Protein AF-A0A942XV13-F1 (afdb_monomer)

Structure (mmCIF, N/CA/C/O backbone):
data_AF-A0A942XV13-F1
#
_entry.id   AF-A0A942XV13-F1
#
loop_
_atom_site.group_PDB
_atom_site.id
_atom_sit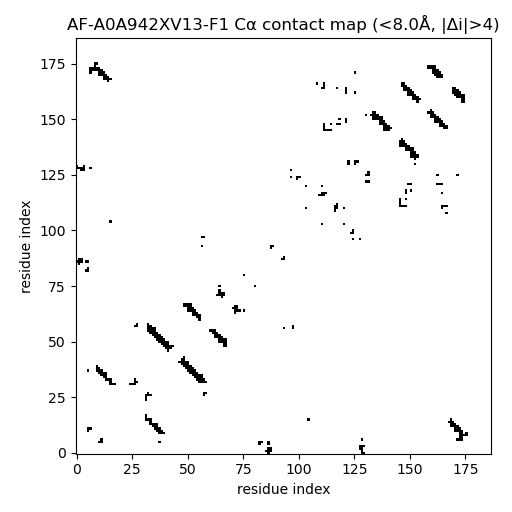e.type_symbol
_atom_site.label_atom_id
_atom_site.label_alt_id
_atom_site.label_comp_id
_atom_site.label_asym_id
_atom_site.label_entity_id
_atom_site.label_seq_id
_atom_site.pdbx_PDB_ins_code
_atom_site.Cartn_x
_atom_site.Cartn_y
_atom_site.Cartn_z
_atom_site.occupancy
_atom_site.B_iso_or_equiv
_atom_site.auth_seq_id
_atom_site.auth_comp_id
_atom_site.auth_asym_id
_atom_site.auth_atom_id
_atom_site.pdbx_PDB_model_num
ATOM 1 N N . MET A 1 1 ? 0.971 11.296 -11.774 1.00 44.31 1 MET A N 1
ATOM 2 C CA . MET A 1 1 ? 2.020 10.848 -10.831 1.00 44.31 1 MET A CA 1
ATOM 3 C C . MET A 1 1 ? 2.220 9.342 -11.047 1.00 44.31 1 MET A C 1
ATOM 5 O O . MET A 1 1 ? 1.271 8.677 -11.442 1.00 44.31 1 MET A O 1
ATOM 9 N N . ALA A 1 2 ? 3.440 8.814 -10.899 1.00 57.53 2 ALA A N 1
ATOM 10 C CA . ALA A 1 2 ? 3.854 7.565 -11.561 1.00 57.53 2 ALA A CA 1
ATOM 11 C C . ALA A 1 2 ? 3.569 6.253 -10.781 1.00 57.53 2 ALA A C 1
ATOM 13 O O . ALA A 1 2 ? 3.510 5.184 -11.378 1.00 57.53 2 ALA A O 1
ATOM 14 N N . LEU A 1 3 ? 3.309 6.308 -9.465 1.00 71.69 3 LEU A N 1
ATOM 15 C CA . LEU A 1 3 ? 3.018 5.105 -8.661 1.00 71.69 3 LEU A CA 1
ATOM 16 C C . LEU A 1 3 ? 1.575 4.600 -8.810 1.00 71.69 3 LEU A C 1
ATOM 18 O O . LEU A 1 3 ? 1.321 3.413 -8.628 1.00 71.69 3 LEU A O 1
ATOM 22 N N . LYS A 1 4 ? 0.625 5.468 -9.175 1.00 76.25 4 LYS A N 1
ATOM 23 C CA . LYS A 1 4 ? -0.782 5.094 -9.405 1.00 76.25 4 LYS A CA 1
ATOM 24 C C . LYS A 1 4 ? -0.933 4.001 -10.463 1.00 76.25 4 LYS A C 1
ATOM 26 O O . LYS A 1 4 ? -1.780 3.123 -10.328 1.00 76.25 4 LYS A O 1
ATOM 31 N N . GLU A 1 5 ? -0.079 4.014 -11.485 1.00 73.75 5 GLU A N 1
ATOM 32 C CA . GLU A 1 5 ? -0.077 2.989 -12.534 1.00 73.75 5 GLU A CA 1
ATOM 33 C C . GLU A 1 5 ? 0.220 1.588 -11.972 1.00 73.75 5 GLU A C 1
ATOM 35 O O . GLU A 1 5 ? -0.342 0.603 -12.452 1.00 73.75 5 GLU A O 1
ATOM 40 N N . LEU A 1 6 ? 0.986 1.497 -10.875 1.00 72.25 6 LEU A N 1
ATOM 41 C CA . LEU A 1 6 ? 1.313 0.231 -10.206 1.00 72.25 6 LEU A CA 1
ATOM 42 C C . LEU A 1 6 ? 0.118 -0.418 -9.495 1.00 72.25 6 LEU A C 1
ATOM 44 O O . LEU A 1 6 ? 0.188 -1.593 -9.140 1.00 72.25 6 LEU A O 1
ATOM 48 N N . ILE A 1 7 ? -0.978 0.312 -9.274 1.00 71.75 7 ILE A N 1
ATOM 49 C CA . ILE A 1 7 ? -2.207 -0.238 -8.679 1.00 71.75 7 ILE A CA 1
ATOM 50 C C . ILE A 1 7 ? -3.341 -0.390 -9.699 1.00 71.75 7 ILE A C 1
ATOM 52 O O . ILE A 1 7 ? -4.407 -0.916 -9.367 1.00 71.75 7 ILE A O 1
ATOM 56 N N . GLU A 1 8 ? -3.126 -0.009 -10.963 1.00 70.62 8 GLU A N 1
ATOM 57 C CA . GLU A 1 8 ? -4.126 -0.170 -12.018 1.00 70.62 8 GLU A CA 1
ATOM 58 C C . GLU A 1 8 ? -4.335 -1.645 -12.367 1.00 70.62 8 GLU A C 1
ATOM 60 O O . GLU A 1 8 ? -3.516 -2.288 -13.026 1.00 70.62 8 GLU A O 1
ATOM 65 N N . ASN A 1 9 ? -5.485 -2.175 -11.936 1.00 62.62 9 ASN A N 1
ATOM 66 C CA . ASN A 1 9 ? -5.858 -3.594 -11.990 1.00 62.62 9 ASN A CA 1
ATOM 67 C C . ASN A 1 9 ? -4.920 -4.509 -11.187 1.00 62.62 9 ASN A C 1
ATOM 69 O O . ASN A 1 9 ? -4.800 -5.693 -11.506 1.00 62.62 9 ASN A O 1
ATOM 73 N N . GLN A 1 10 ? -4.262 -3.964 -10.166 1.00 64.56 10 GLN A N 1
ATOM 74 C CA . GLN A 1 10 ? -3.179 -4.613 -9.434 1.00 64.56 10 GLN A CA 1
ATOM 75 C C . GLN A 1 10 ? -3.344 -4.414 -7.924 1.00 64.56 10 GLN A C 1
ATOM 77 O O . GLN A 1 10 ? -4.110 -3.559 -7.477 1.00 64.56 10 GLN A O 1
ATOM 82 N N . THR A 1 11 ? -2.624 -5.219 -7.145 1.00 62.78 11 THR A N 1
ATOM 83 C CA . THR A 1 11 ? -2.506 -5.078 -5.691 1.00 62.78 11 THR A CA 1
ATOM 84 C C . THR A 1 11 ? -1.034 -5.124 -5.330 1.00 62.78 11 THR A C 1
ATOM 86 O O . THR A 1 11 ? -0.329 -6.019 -5.782 1.00 62.78 11 THR A O 1
ATOM 89 N N . ILE A 1 12 ? -0.605 -4.172 -4.515 1.00 70.06 12 ILE A N 1
ATOM 90 C CA . ILE A 1 12 ? 0.701 -4.113 -3.878 1.00 70.06 12 ILE A CA 1
ATOM 91 C C . ILE A 1 12 ? 0.516 -4.639 -2.461 1.00 70.06 12 ILE A C 1
ATOM 93 O O . ILE A 1 12 ? -0.353 -4.158 -1.733 1.00 70.06 12 ILE A O 1
ATOM 97 N N . LYS A 1 13 ? 1.325 -5.626 -2.082 1.00 69.06 13 LYS A N 1
ATOM 98 C CA . LYS A 1 13 ? 1.436 -6.114 -0.709 1.00 69.06 13 LYS A CA 1
ATOM 99 C C . LYS A 1 13 ? 2.758 -5.614 -0.130 1.00 69.06 13 LYS A C 1
ATOM 101 O O . LYS A 1 13 ? 3.787 -5.765 -0.775 1.00 69.06 13 LYS A O 1
ATOM 106 N N . ILE A 1 14 ? 2.709 -5.042 1.068 1.00 67.94 14 ILE A N 1
ATOM 107 C CA . ILE A 1 14 ? 3.877 -4.668 1.869 1.00 67.94 14 ILE A CA 1
ATOM 108 C C . ILE A 1 14 ? 3.875 -5.583 3.099 1.00 67.94 14 ILE A C 1
ATOM 110 O O . ILE A 1 14 ? 2.914 -5.580 3.873 1.00 67.94 14 ILE A O 1
ATOM 114 N N . ASP A 1 15 ? 4.918 -6.399 3.237 1.00 62.81 15 ASP A N 1
ATOM 115 C CA . ASP A 1 15 ? 5.105 -7.394 4.300 1.00 62.81 15 ASP A CA 1
ATOM 116 C C . ASP A 1 15 ? 6.592 -7.447 4.668 1.00 62.81 15 ASP A C 1
ATOM 118 O O . ASP A 1 15 ? 7.454 -7.290 3.803 1.00 62.81 15 ASP A O 1
ATOM 122 N N . ASP A 1 16 ? 6.889 -7.621 5.952 1.00 53.50 16 ASP A N 1
ATOM 123 C CA . ASP A 1 16 ? 8.247 -7.684 6.489 1.00 53.50 16 ASP A CA 1
ATOM 124 C C . ASP A 1 16 ? 8.698 -9.116 6.815 1.00 53.50 16 ASP A C 1
ATOM 126 O O . ASP A 1 16 ? 9.862 -9.301 7.167 1.00 53.50 16 ASP A O 1
ATOM 130 N N . HIS A 1 17 ? 7.823 -10.127 6.671 1.00 49.06 17 HIS A N 1
ATOM 131 C CA . HIS A 1 17 ? 8.097 -11.573 6.772 1.00 49.06 17 HIS A CA 1
ATOM 132 C C . HIS A 1 17 ? 8.895 -12.054 8.011 1.00 49.06 17 HIS A C 1
ATOM 134 O O . HIS A 1 17 ? 9.231 -13.236 8.111 1.00 49.06 17 HIS A O 1
ATOM 140 N N . LYS A 1 18 ? 9.183 -11.181 8.982 1.00 47.84 18 LYS A N 1
ATOM 141 C CA . LYS A 1 18 ? 10.012 -11.434 10.165 1.00 47.84 18 LYS A CA 1
ATOM 142 C C . LYS A 1 18 ? 9.359 -10.793 11.382 1.00 47.84 18 LYS A C 1
ATOM 144 O O . LYS A 1 18 ? 9.545 -9.606 11.637 1.00 47.84 18 LYS A O 1
ATOM 149 N N . ARG A 1 19 ? 8.590 -11.569 12.149 1.00 49.97 19 ARG A N 1
ATOM 150 C CA . ARG A 1 19 ? 7.942 -11.080 13.378 1.00 49.97 19 ARG A CA 1
ATOM 151 C C . ARG A 1 19 ? 8.185 -12.029 14.544 1.00 49.97 19 ARG A C 1
ATOM 153 O O . ARG A 1 19 ? 8.014 -13.234 14.393 1.00 49.97 19 ARG A O 1
ATOM 160 N N . GLY A 1 20 ? 8.603 -11.463 15.684 1.00 39.00 20 GLY A N 1
ATOM 161 C CA . GLY A 1 20 ? 8.771 -12.163 16.967 1.00 39.00 20 GLY A CA 1
ATOM 162 C C . GLY A 1 20 ? 10.102 -11.950 17.707 1.00 39.00 20 GLY A C 1
ATOM 163 O O . GLY A 1 20 ? 10.139 -12.144 18.916 1.00 39.00 20 GLY A O 1
ATOM 164 N N . ASN A 1 21 ? 11.180 -11.509 17.043 1.00 38.88 21 ASN A N 1
ATOM 165 C CA . ASN A 1 21 ? 12.530 -11.601 17.634 1.00 38.88 21 ASN A CA 1
ATOM 166 C C . ASN A 1 21 ? 13.147 -10.305 18.193 1.00 38.88 21 ASN A C 1
ATOM 168 O O . ASN A 1 21 ? 14.304 -10.341 18.602 1.00 38.88 21 ASN A O 1
ATOM 172 N N . ARG A 1 22 ? 12.445 -9.158 18.225 1.00 41.88 22 ARG A N 1
ATOM 173 C CA . ARG A 1 22 ? 13.058 -7.845 18.571 1.00 41.88 22 ARG A CA 1
ATOM 174 C C . ARG A 1 22 ? 14.340 -7.544 17.764 1.00 41.88 22 ARG A C 1
ATOM 176 O O . ARG A 1 22 ? 15.187 -6.767 18.196 1.00 41.88 22 ARG A O 1
ATOM 183 N N . GLU A 1 23 ? 14.500 -8.187 16.607 1.00 44.78 23 GLU A N 1
ATOM 184 C CA . GLU A 1 23 ? 15.652 -7.991 15.737 1.00 44.78 23 GLU A CA 1
ATOM 185 C C . GLU A 1 23 ? 15.605 -6.577 15.163 1.00 44.78 23 GLU A C 1
ATOM 187 O O . GLU A 1 23 ? 14.568 -6.123 14.675 1.00 44.78 23 GLU A O 1
ATOM 192 N N . ILE A 1 24 ? 16.744 -5.887 15.205 1.00 49.34 24 ILE A N 1
ATOM 193 C CA . ILE A 1 24 ? 16.921 -4.598 14.541 1.00 49.34 24 ILE A CA 1
ATOM 194 C C . ILE A 1 24 ? 16.646 -4.824 13.052 1.00 49.34 24 ILE A C 1
ATOM 196 O O . ILE A 1 24 ? 17.387 -5.550 12.379 1.00 49.34 24 ILE A O 1
ATOM 200 N N . LYS A 1 25 ? 15.564 -4.230 12.537 1.00 49.44 25 LYS A N 1
ATOM 201 C CA . LYS A 1 25 ? 15.209 -4.306 11.118 1.00 49.44 25 LYS A CA 1
ATOM 202 C C . LYS A 1 25 ? 16.263 -3.538 10.321 1.00 49.44 25 LYS A C 1
ATOM 204 O O . LYS A 1 25 ? 16.196 -2.325 10.172 1.00 49.44 25 LYS A O 1
ATOM 209 N N . ASN A 1 26 ? 17.282 -4.255 9.856 1.00 52.12 26 ASN A N 1
ATOM 210 C CA . ASN A 1 26 ? 18.274 -3.708 8.945 1.00 52.12 26 ASN A CA 1
ATOM 211 C C . ASN A 1 26 ? 17.686 -3.722 7.530 1.00 52.12 26 ASN A C 1
ATOM 213 O O . ASN A 1 26 ? 17.658 -4.766 6.876 1.00 52.12 26 ASN A O 1
ATOM 217 N N . TRP A 1 27 ? 17.200 -2.569 7.085 1.00 51.53 27 TRP A N 1
ATOM 218 C CA . TRP A 1 27 ? 16.643 -2.378 5.748 1.00 51.53 27 TRP A CA 1
ATOM 219 C C . TRP A 1 27 ? 17.721 -2.320 4.654 1.00 51.53 27 TRP A C 1
ATOM 221 O O . TRP A 1 27 ? 17.394 -2.460 3.484 1.00 51.53 27 TRP A O 1
ATOM 231 N N . ASP A 1 28 ? 19.004 -2.237 5.012 1.00 47.66 28 ASP A N 1
ATOM 232 C CA . ASP A 1 28 ? 20.121 -2.449 4.082 1.00 47.66 28 ASP A CA 1
ATOM 233 C C . ASP A 1 28 ? 20.417 -3.954 3.882 1.00 47.66 28 ASP A C 1
ATOM 235 O O . ASP A 1 28 ? 21.255 -4.346 3.065 1.00 47.66 28 ASP A O 1
ATOM 239 N N . ASN A 1 29 ? 19.729 -4.843 4.620 1.00 50.84 29 ASN A N 1
ATOM 240 C CA . ASN A 1 29 ? 19.884 -6.289 4.501 1.00 50.84 29 ASN A CA 1
ATOM 241 C C . ASN A 1 29 ? 18.975 -6.877 3.415 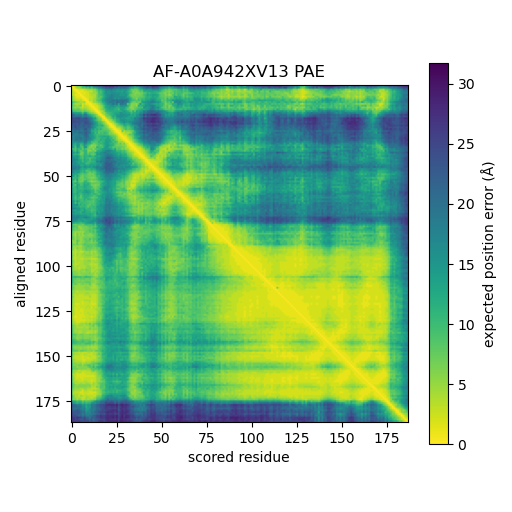1.00 50.84 29 ASN A C 1
ATOM 243 O O . ASN A 1 29 ? 17.749 -6.831 3.478 1.00 50.84 29 ASN A O 1
ATOM 247 N N . ALA A 1 30 ? 19.620 -7.604 2.509 1.00 50.06 30 ALA A N 1
ATOM 248 C CA . ALA A 1 30 ? 19.049 -8.475 1.495 1.00 50.06 30 ALA A CA 1
ATOM 249 C C . ALA A 1 30 ? 17.794 -9.276 1.858 1.00 50.06 30 ALA A C 1
ATOM 251 O O . ALA A 1 30 ? 16.946 -9.537 1.010 1.00 50.06 30 ALA A O 1
ATOM 252 N N . ARG A 1 31 ? 17.754 -9.774 3.094 1.00 48.41 31 ARG A N 1
ATOM 253 C CA . ARG A 1 31 ? 16.725 -10.684 3.606 1.00 48.41 31 ARG A CA 1
ATOM 254 C C . ARG A 1 31 ? 15.547 -9.943 4.244 1.00 48.41 31 ARG A C 1
ATOM 256 O O . ARG A 1 31 ? 14.696 -10.600 4.834 1.00 48.41 31 ARG A O 1
ATOM 263 N N . SER A 1 32 ? 15.548 -8.614 4.198 1.00 49.66 32 SER A N 1
ATOM 264 C CA . SER A 1 32 ? 14.545 -7.723 4.794 1.00 49.66 32 SER A CA 1
ATOM 265 C C . SER A 1 32 ? 14.065 -6.675 3.776 1.00 49.66 32 SER A C 1
ATOM 267 O O . SER A 1 32 ? 13.624 -5.596 4.152 1.00 49.66 32 SER A O 1
ATOM 269 N N . ASP A 1 33 ? 14.212 -6.971 2.483 1.00 55.88 33 ASP A N 1
ATOM 270 C CA . ASP A 1 33 ? 13.928 -6.055 1.379 1.00 55.88 33 ASP A CA 1
ATOM 271 C C . ASP A 1 33 ? 12.418 -5.796 1.258 1.00 55.88 33 ASP A C 1
ATOM 273 O O . ASP A 1 33 ? 11.612 -6.732 1.178 1.00 55.88 33 ASP A O 1
ATOM 277 N N . ILE A 1 34 ? 12.031 -4.523 1.241 1.00 57.62 34 ILE A N 1
ATOM 278 C CA . ILE A 1 34 ? 10.652 -4.113 1.019 1.00 57.62 34 ILE A CA 1
ATOM 279 C C . ILE A 1 34 ? 10.420 -4.172 -0.480 1.00 57.62 34 ILE A C 1
ATOM 281 O O . ILE A 1 34 ? 11.127 -3.536 -1.264 1.00 57.62 34 ILE A O 1
ATOM 285 N N . HIS A 1 35 ? 9.418 -4.941 -0.880 1.00 60.56 35 HIS A N 1
ATOM 286 C CA . HIS A 1 35 ? 9.140 -5.173 -2.281 1.00 60.56 35 HIS A CA 1
ATOM 287 C C . HIS A 1 35 ? 7.680 -4.917 -2.602 1.00 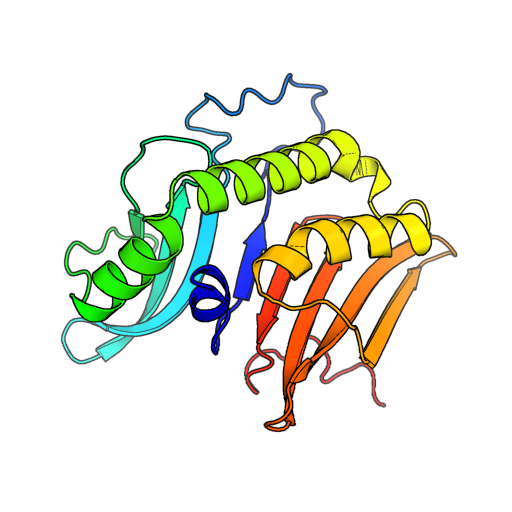60.56 35 HIS A C 1
ATOM 289 O O . HIS A 1 35 ? 6.775 -5.231 -1.834 1.00 60.56 35 HIS A O 1
ATOM 295 N N . ILE A 1 36 ? 7.455 -4.356 -3.783 1.00 61.12 36 ILE A N 1
ATOM 296 C CA . ILE A 1 36 ? 6.132 -4.355 -4.392 1.00 61.12 36 ILE A CA 1
ATOM 297 C C . ILE A 1 36 ? 5.944 -5.716 -5.049 1.00 61.12 36 ILE A C 1
ATOM 299 O O . ILE A 1 36 ? 6.624 -5.992 -6.031 1.00 61.12 36 ILE A O 1
ATOM 303 N N . ASP A 1 37 ? 5.036 -6.535 -4.515 1.00 61.59 37 ASP A N 1
ATOM 304 C CA . ASP A 1 37 ? 4.585 -7.789 -5.129 1.00 61.59 37 ASP A CA 1
ATOM 305 C C . ASP A 1 37 ? 3.484 -7.515 -6.165 1.00 61.59 37 ASP A C 1
ATOM 307 O O . ASP A 1 37 ? 2.306 -7.395 -5.823 1.00 61.59 37 ASP A O 1
ATOM 311 N N . LYS A 1 38 ? 3.827 -7.456 -7.455 1.00 60.44 38 LYS A N 1
ATOM 312 C CA . LYS A 1 38 ? 2.821 -7.368 -8.527 1.00 60.44 38 LYS A CA 1
ATOM 313 C C . LYS A 1 38 ? 2.385 -8.750 -8.962 1.00 60.44 38 LYS A C 1
ATOM 315 O O . LYS A 1 38 ? 3.204 -9.529 -9.422 1.00 60.44 38 LYS A O 1
ATOM 320 N N . THR A 1 39 ? 1.083 -9.011 -8.918 1.00 59.66 39 THR A N 1
ATOM 321 C CA . THR A 1 39 ? 0.463 -10.190 -9.531 1.00 59.66 39 THR A CA 1
ATOM 322 C C . THR A 1 39 ? -0.269 -9.796 -10.814 1.00 59.66 39 THR A C 1
ATOM 324 O O . THR A 1 39 ? -1.241 -9.046 -10.757 1.00 59.66 39 THR A O 1
ATOM 327 N N . THR A 1 40 ? 0.143 -10.321 -11.970 1.00 61.19 40 THR A N 1
ATOM 328 C CA . THR A 1 40 ? -0.549 -10.080 -13.254 1.00 61.19 40 THR A CA 1
ATOM 329 C C . THR A 1 40 ? -0.656 -11.344 -14.103 1.00 61.19 40 THR A C 1
ATOM 331 O O . THR A 1 40 ? 0.216 -12.203 -14.032 1.00 61.19 40 THR A O 1
ATOM 334 N N . ASN A 1 41 ? -1.716 -11.454 -14.911 1.00 61.78 41 ASN A N 1
ATOM 335 C CA . ASN A 1 41 ? -1.887 -12.528 -15.892 1.00 61.78 41 ASN A CA 1
ATOM 336 C C . ASN A 1 41 ? -1.248 -12.113 -17.222 1.00 61.78 41 ASN A C 1
ATOM 338 O O . ASN A 1 41 ? -1.852 -11.358 -17.992 1.00 61.78 41 ASN A O 1
ATOM 342 N N . PHE A 1 42 ? -0.058 -12.633 -17.513 1.00 63.09 42 PHE A N 1
ATOM 343 C CA . PHE A 1 42 ? 0.724 -12.285 -18.696 1.00 63.09 42 PHE A CA 1
ATOM 344 C C . PHE A 1 42 ? 0.988 -13.507 -19.595 1.00 63.09 42 PHE A C 1
ATOM 346 O O . PHE A 1 42 ? 1.243 -14.589 -19.071 1.00 63.09 42 PHE A O 1
ATOM 353 N N . PRO A 1 43 ? 0.909 -13.392 -20.935 1.00 60.12 43 PRO A N 1
ATOM 354 C CA . PRO A 1 43 ? 1.292 -14.478 -21.832 1.00 60.12 43 PRO A CA 1
ATOM 355 C C . PRO A 1 43 ? 2.810 -14.736 -21.808 1.00 60.12 43 PRO A C 1
ATOM 357 O O . PRO A 1 43 ? 3.567 -14.022 -22.450 1.00 60.12 43 PRO A O 1
ATOM 360 N N . LEU A 1 44 ? 3.251 -15.783 -21.111 1.00 60.41 44 LEU A N 1
ATOM 361 C CA . LEU A 1 44 ? 4.615 -16.319 -21.176 1.00 60.41 44 LEU A CA 1
ATOM 362 C C . LEU A 1 44 ? 4.623 -17.545 -22.092 1.00 60.41 44 LEU A C 1
ATOM 364 O O . LEU A 1 44 ? 3.838 -18.476 -21.879 1.00 60.41 44 LEU A O 1
ATOM 368 N N . ASN A 1 45 ? 5.478 -17.547 -23.120 1.00 58.56 45 ASN A N 1
ATOM 369 C CA . ASN A 1 45 ? 5.545 -18.615 -24.130 1.00 58.56 45 ASN A CA 1
ATOM 370 C C . ASN A 1 45 ? 4.165 -18.951 -24.740 1.00 58.56 45 ASN A C 1
ATOM 372 O O . ASN A 1 45 ? 3.765 -20.112 -24.824 1.00 58.56 45 ASN A O 1
ATOM 376 N N . GLY A 1 46 ? 3.383 -17.921 -25.085 1.00 63.81 46 GLY A N 1
ATOM 377 C CA . GLY A 1 46 ? 2.045 -18.071 -25.671 1.00 63.81 46 GLY A CA 1
ATOM 378 C C . GLY A 1 46 ? 0.931 -18.475 -24.693 1.00 63.81 46 GLY A C 1
ATOM 379 O O . GLY A 1 46 ? -0.217 -18.613 -25.111 1.00 63.81 46 GLY A O 1
ATOM 380 N N . LYS A 1 47 ? 1.215 -18.633 -23.390 1.00 62.75 47 LYS A N 1
ATOM 381 C CA . LYS A 1 47 ? 0.224 -19.017 -22.366 1.00 62.75 47 LYS A CA 1
ATOM 382 C C . LYS A 1 47 ? 0.090 -17.954 -21.287 1.00 62.75 47 LYS A C 1
ATOM 384 O O . LYS A 1 47 ? 1.089 -17.531 -20.718 1.00 62.75 47 LYS A O 1
ATOM 389 N N . ARG A 1 48 ? -1.142 -17.550 -20.952 1.00 65.38 48 ARG A N 1
ATOM 390 C CA . ARG A 1 48 ? -1.387 -16.626 -19.830 1.00 65.38 48 ARG A CA 1
ATOM 391 C C . ARG A 1 48 ? -1.003 -17.308 -18.518 1.00 65.38 48 ARG A C 1
ATOM 393 O O . ARG A 1 48 ? -1.589 -18.323 -18.161 1.00 65.38 48 ARG A O 1
ATOM 400 N N . GLN A 1 49 ? -0.030 -16.740 -17.826 1.00 64.69 49 GLN A N 1
ATOM 401 C CA . GLN A 1 49 ? 0.478 -17.200 -16.543 1.00 64.69 49 GLN A CA 1
ATOM 402 C C . GLN A 1 49 ? 0.471 -16.037 -15.562 1.00 64.69 49 GLN A C 1
ATOM 404 O O . GLN A 1 49 ? 0.632 -14.877 -15.948 1.00 64.69 49 GLN A O 1
ATOM 409 N N . LYS A 1 50 ? 0.275 -16.349 -14.287 1.00 66.88 50 LYS A N 1
ATOM 410 C CA . LYS A 1 50 ? 0.406 -15.368 -13.223 1.00 66.88 50 LYS A CA 1
ATOM 411 C C . LYS A 1 50 ? 1.892 -15.140 -12.951 1.00 66.88 50 LYS A C 1
ATOM 413 O O . LYS A 1 50 ? 2.663 -16.088 -12.804 1.00 66.88 50 LYS A O 1
ATOM 418 N N . VAL A 1 51 ? 2.280 -13.879 -12.892 1.00 63.81 51 VAL A N 1
ATOM 419 C CA . VAL A 1 51 ? 3.663 -13.458 -12.676 1.00 63.81 51 VAL A CA 1
ATOM 420 C C . VAL A 1 51 ? 3.718 -12.629 -11.405 1.00 63.81 51 VAL A C 1
ATOM 422 O O . VAL A 1 51 ? 2.867 -11.754 -11.233 1.00 63.81 51 VAL A O 1
ATOM 425 N N . ARG A 1 52 ? 4.691 -12.924 -10.536 1.00 67.81 52 ARG A N 1
ATOM 426 C CA . ARG A 1 52 ? 5.112 -12.090 -9.411 1.00 67.81 52 ARG A CA 1
ATOM 427 C C . ARG A 1 52 ? 6.285 -11.230 -9.839 1.00 67.81 52 ARG A C 1
ATOM 429 O O . ARG A 1 52 ? 7.300 -11.748 -10.278 1.00 67.81 52 ARG A O 1
ATOM 436 N N . ILE A 1 53 ? 6.153 -9.926 -9.690 1.00 65.25 53 ILE A N 1
ATOM 437 C CA . ILE A 1 53 ? 7.281 -9.002 -9.818 1.00 65.25 53 ILE A CA 1
ATOM 438 C C . ILE A 1 53 ? 7.577 -8.516 -8.422 1.00 65.25 53 ILE A C 1
ATOM 440 O O . ILE A 1 53 ? 6.646 -8.060 -7.769 1.00 65.25 53 ILE A O 1
ATOM 444 N N . LYS A 1 54 ? 8.833 -8.608 -8.002 1.00 66.62 54 LYS A N 1
ATOM 445 C CA . LYS A 1 54 ? 9.328 -8.006 -6.773 1.00 66.62 54 LYS A CA 1
ATOM 446 C C . LYS A 1 54 ? 10.160 -6.807 -7.165 1.00 66.62 54 LYS A C 1
ATOM 448 O O . LYS A 1 54 ? 11.156 -6.936 -7.877 1.00 66.62 54 LYS A O 1
ATOM 453 N N . ILE A 1 55 ? 9.723 -5.638 -6.723 1.00 66.50 55 ILE A N 1
ATOM 454 C CA . ILE A 1 55 ? 10.454 -4.399 -6.953 1.00 66.50 55 ILE A CA 1
ATOM 455 C C . ILE A 1 55 ? 11.008 -3.926 -5.613 1.00 66.50 55 ILE A C 1
ATOM 457 O O . ILE A 1 55 ? 10.213 -3.433 -4.812 1.00 66.50 55 ILE A O 1
ATOM 461 N N . PRO A 1 56 ? 12.318 -4.090 -5.368 1.00 64.81 56 PRO A N 1
ATOM 462 C CA . PRO A 1 56 ? 12.993 -3.524 -4.208 1.00 64.81 56 PRO A CA 1
ATOM 463 C C . PRO A 1 56 ? 12.770 -2.015 -4.165 1.00 64.81 56 PRO A C 1
ATOM 465 O O . PRO A 1 56 ? 13.001 -1.330 -5.163 1.00 64.81 56 PRO A O 1
ATOM 468 N N . ILE A 1 57 ? 12.284 -1.489 -3.042 1.00 65.19 57 ILE A N 1
ATOM 469 C CA . ILE A 1 57 ? 12.076 -0.038 -2.899 1.00 65.19 57 ILE A CA 1
ATOM 470 C C . ILE A 1 57 ? 13.153 0.614 -2.031 1.00 65.19 57 ILE A C 1
ATOM 472 O O . ILE A 1 57 ? 13.463 1.783 -2.225 1.00 65.19 57 ILE A O 1
ATOM 476 N N . ASN A 1 58 ? 13.764 -0.136 -1.118 1.00 62.34 58 ASN A N 1
ATOM 477 C CA . ASN A 1 58 ? 14.778 0.333 -0.171 1.00 62.34 58 ASN A CA 1
ATOM 478 C C . ASN A 1 58 ? 16.208 -0.109 -0.525 1.00 62.34 58 ASN A C 1
ATOM 480 O O . ASN A 1 58 ? 17.104 0.059 0.295 1.00 62.34 58 ASN A O 1
ATOM 484 N N . SER A 1 59 ? 16.442 -0.677 -1.711 1.00 62.72 59 SER A N 1
ATOM 485 C CA . SER A 1 59 ? 17.777 -1.094 -2.149 1.00 62.72 59 SER A CA 1
ATOM 486 C C . SER A 1 59 ? 17.969 -0.925 -3.661 1.00 62.72 59 SER A C 1
ATOM 488 O O . SER A 1 59 ? 17.003 -0.919 -4.420 1.00 62.72 59 SER A O 1
ATOM 490 N N . ASP A 1 60 ? 19.224 -0.836 -4.117 1.00 62.59 60 ASP A N 1
ATOM 491 C CA . ASP A 1 60 ? 19.587 -0.742 -5.548 1.00 62.59 60 ASP A CA 1
ATOM 492 C C . ASP A 1 60 ? 19.537 -2.101 -6.274 1.00 62.59 60 ASP A C 1
ATOM 494 O O . ASP A 1 60 ? 20.163 -2.317 -7.316 1.00 62.59 60 ASP A O 1
ATOM 498 N N . ARG A 1 61 ? 18.826 -3.070 -5.697 1.00 63.44 61 ARG A N 1
ATOM 499 C CA . ARG A 1 61 ? 18.717 -4.415 -6.250 1.00 63.44 61 ARG A CA 1
ATOM 500 C C . ARG A 1 61 ? 17.925 -4.409 -7.552 1.00 63.44 61 ARG A C 1
ATOM 502 O O . ARG A 1 61 ? 16.983 -3.629 -7.710 1.00 63.44 61 ARG A O 1
ATOM 509 N N . PRO A 1 62 ? 18.254 -5.320 -8.480 1.00 62.66 62 PRO A N 1
ATOM 510 C CA . PRO A 1 62 ? 17.457 -5.472 -9.679 1.00 62.66 62 PRO A CA 1
ATOM 511 C C . PRO A 1 62 ? 16.049 -5.960 -9.318 1.00 62.66 62 PRO A C 1
ATOM 513 O O . PRO A 1 62 ? 15.864 -6.789 -8.427 1.00 62.66 62 PRO A O 1
ATOM 516 N N . ILE A 1 63 ? 15.062 -5.462 -10.059 1.00 65.75 63 ILE A N 1
ATOM 517 C CA . ILE A 1 63 ? 13.695 -5.989 -10.060 1.00 65.75 63 ILE A CA 1
ATOM 518 C C . ILE A 1 63 ? 13.758 -7.474 -10.425 1.00 65.75 63 ILE A C 1
ATOM 520 O O . ILE A 1 63 ? 14.319 -7.812 -11.470 1.00 65.75 63 ILE A O 1
ATOM 524 N N . SER A 1 64 ? 13.160 -8.344 -9.613 1.00 67.25 64 SER A N 1
ATOM 525 C CA . SER A 1 64 ? 13.059 -9.770 -9.931 1.00 67.25 64 SER A CA 1
ATOM 526 C C . SER A 1 64 ? 11.652 -10.136 -10.387 1.00 67.25 64 SER A C 1
ATOM 528 O O . SER A 1 64 ? 10.654 -9.565 -9.939 1.00 67.25 64 SER A O 1
ATOM 530 N N . ILE A 1 65 ? 11.570 -11.078 -11.327 1.00 65.62 65 ILE A N 1
ATOM 531 C CA . ILE A 1 65 ? 10.309 -11.571 -11.878 1.00 65.62 65 ILE A CA 1
ATOM 532 C C . ILE A 1 65 ? 10.270 -13.087 -11.736 1.00 65.62 65 ILE A C 1
ATOM 534 O O . ILE A 1 65 ? 11.142 -13.788 -12.238 1.00 65.62 65 ILE A O 1
ATOM 538 N N . GLU A 1 66 ? 9.230 -13.586 -11.081 1.00 69.38 66 GLU A N 1
ATOM 539 C CA . GLU A 1 66 ? 8.999 -14.999 -10.810 1.00 69.38 66 GLU A CA 1
ATOM 540 C C . GLU A 1 66 ? 7.644 -15.436 -11.390 1.00 69.38 66 GLU A C 1
ATOM 542 O O . GLU A 1 66 ? 6.651 -14.709 -11.317 1.00 69.38 66 GLU A O 1
ATOM 547 N N . ASN A 1 67 ? 7.558 -16.643 -11.949 1.00 67.50 67 ASN A N 1
ATOM 548 C CA . ASN A 1 67 ? 6.266 -17.256 -12.281 1.00 67.50 67 ASN A CA 1
ATOM 549 C C . ASN A 1 67 ? 5.593 -17.872 -11.030 1.00 67.50 67 ASN A C 1
ATOM 551 O O . ASN A 1 67 ? 6.146 -17.852 -9.931 1.00 67.50 67 ASN A O 1
ATOM 555 N N . GLU A 1 68 ? 4.404 -18.472 -11.175 1.00 66.00 68 GLU A N 1
ATOM 556 C CA . GLU A 1 68 ? 3.710 -19.158 -10.060 1.00 66.00 68 GLU A CA 1
ATOM 557 C C . GLU A 1 68 ? 4.528 -20.263 -9.382 1.00 66.00 68 GLU A C 1
ATOM 559 O O . GLU A 1 68 ? 4.246 -20.623 -8.242 1.00 66.00 68 GLU A O 1
ATOM 564 N N . ARG A 1 69 ? 5.528 -20.809 -10.078 1.00 66.94 69 ARG A N 1
ATOM 565 C CA . ARG A 1 69 ? 6.423 -21.857 -9.581 1.00 66.94 69 ARG A CA 1
ATOM 566 C C . ARG A 1 69 ? 7.703 -21.290 -8.966 1.00 66.94 69 ARG A C 1
ATOM 568 O O . ARG A 1 69 ? 8.627 -22.060 -8.732 1.00 66.94 69 ARG A O 1
ATOM 575 N N . HIS A 1 70 ? 7.769 -19.978 -8.727 1.00 66.56 70 HIS A N 1
ATOM 576 C CA . HIS A 1 70 ? 8.955 -19.287 -8.211 1.00 66.56 70 HIS A CA 1
ATOM 577 C C . HIS A 1 70 ? 10.197 -19.422 -9.102 1.00 66.56 70 HIS A C 1
ATOM 579 O O . HIS A 1 70 ? 11.327 -19.325 -8.632 1.00 66.56 70 HIS A O 1
ATOM 585 N N . GLN A 1 71 ? 9.998 -19.656 -10.400 1.00 68.06 71 GLN A N 1
ATOM 586 C CA . GLN A 1 71 ? 11.093 -19.701 -11.362 1.00 68.06 71 GLN A CA 1
ATOM 587 C C . GLN A 1 71 ? 11.321 -18.304 -11.922 1.00 68.06 71 GLN A C 1
ATOM 589 O O . GLN A 1 71 ? 10.356 -17.636 -12.308 1.00 68.06 71 GLN A O 1
ATOM 594 N N . GLU A 1 72 ? 12.587 -17.891 -11.977 1.00 66.75 72 GLU A N 1
ATOM 595 C CA . GLU A 1 72 ? 12.990 -16.615 -12.559 1.00 66.75 72 GLU A CA 1
ATOM 596 C C . GLU A 1 72 ? 12.598 -16.560 -14.042 1.00 66.75 72 GLU A C 1
ATOM 598 O O . GLU A 1 72 ? 12.807 -17.509 -14.803 1.00 66.75 72 GLU A O 1
ATOM 603 N N . VAL A 1 73 ? 11.980 -15.451 -14.446 1.00 64.19 73 VAL A N 1
ATOM 604 C CA . VAL A 1 73 ? 11.545 -15.209 -15.822 1.00 64.19 73 VAL A CA 1
ATOM 605 C C . VAL A 1 73 ? 12.388 -14.079 -16.402 1.00 64.19 73 VAL A C 1
ATOM 607 O O . VAL A 1 73 ? 12.238 -12.924 -16.011 1.00 64.19 73 VAL A O 1
ATOM 610 N N . TYR A 1 74 ? 13.254 -14.404 -17.362 1.00 60.28 74 TYR A N 1
ATOM 611 C CA . TYR A 1 74 ? 14.162 -13.430 -17.985 1.00 60.28 74 TYR A CA 1
ATOM 612 C C . TYR A 1 74 ? 13.500 -12.572 -19.077 1.00 60.28 74 TYR A C 1
ATOM 614 O O . TYR A 1 74 ? 14.007 -11.505 -19.423 1.00 60.28 74 TYR A O 1
ATOM 622 N N . GLU A 1 75 ? 12.343 -12.988 -19.601 1.00 60.00 75 GLU A N 1
ATOM 623 C CA . GLU A 1 75 ? 11.553 -12.173 -20.527 1.00 60.00 75 GLU A CA 1
ATOM 624 C C . GLU A 1 75 ? 10.612 -11.243 -19.761 1.00 60.00 75 GLU A C 1
ATOM 626 O O . GLU A 1 75 ? 9.465 -11.577 -19.456 1.00 60.00 75 GLU A O 1
ATOM 631 N N . ILE A 1 76 ? 11.098 -10.036 -19.477 1.00 57.59 76 ILE A N 1
ATOM 632 C CA . ILE A 1 76 ? 10.240 -8.931 -19.055 1.00 57.59 76 ILE A CA 1
ATOM 633 C C . ILE A 1 76 ? 9.676 -8.275 -20.318 1.00 57.59 76 ILE A C 1
ATOM 635 O O . ILE A 1 76 ? 10.443 -7.717 -21.108 1.00 57.59 76 ILE A O 1
ATOM 639 N N . PRO A 1 77 ? 8.350 -8.255 -20.522 1.00 59.75 77 PRO A N 1
ATOM 640 C CA . PRO A 1 77 ? 7.758 -7.499 -21.615 1.00 59.75 77 PRO A CA 1
ATOM 641 C C . PRO A 1 77 ? 8.179 -6.035 -21.494 1.00 59.75 77 PRO A C 1
ATOM 643 O O . PRO A 1 77 ? 7.975 -5.419 -20.447 1.00 59.75 77 PRO A O 1
ATOM 646 N N . ASN A 1 78 ? 8.719 -5.449 -22.565 1.00 63.81 78 ASN A N 1
ATOM 647 C CA . ASN A 1 78 ? 9.222 -4.067 -22.557 1.00 63.81 78 ASN A CA 1
ATOM 648 C C . ASN A 1 78 ? 8.214 -3.054 -21.997 1.00 63.81 78 ASN A C 1
ATOM 650 O O . ASN A 1 78 ? 8.603 -2.075 -21.371 1.00 63.81 78 ASN A O 1
ATOM 654 N N . ARG A 1 79 ? 6.914 -3.303 -22.184 1.00 63.56 79 ARG A N 1
ATOM 655 C CA . ARG A 1 79 ? 5.839 -2.484 -21.616 1.00 63.56 79 ARG A CA 1
ATOM 656 C C . ARG A 1 79 ? 5.855 -2.463 -20.084 1.00 63.56 79 ARG A C 1
ATOM 658 O O . ARG A 1 79 ? 5.717 -1.398 -19.505 1.00 63.56 79 ARG A O 1
ATOM 665 N N . LEU A 1 80 ? 6.040 -3.618 -19.451 1.00 62.53 80 LEU A N 1
ATOM 666 C CA . LEU A 1 80 ? 6.062 -3.771 -17.996 1.00 62.53 80 LEU A CA 1
ATOM 667 C C . LEU A 1 80 ? 7.351 -3.206 -17.396 1.00 62.53 80 LEU A C 1
ATOM 669 O O . LEU A 1 80 ? 7.320 -2.543 -16.366 1.00 62.53 80 LEU A O 1
ATOM 673 N N . LYS A 1 81 ? 8.478 -3.405 -18.091 1.00 65.62 81 LYS A N 1
ATOM 674 C CA . LYS A 1 81 ? 9.748 -2.761 -17.746 1.00 65.62 81 LYS A CA 1
ATOM 675 C C . LYS A 1 81 ? 9.614 -1.237 -17.772 1.00 65.62 81 LYS A C 1
ATOM 677 O O . LYS A 1 81 ? 10.025 -0.586 -16.822 1.00 65.62 81 LYS A O 1
ATOM 682 N N . ARG A 1 82 ? 8.998 -0.686 -18.826 1.00 69.06 82 ARG A N 1
ATOM 683 C CA . ARG A 1 82 ? 8.730 0.754 -18.948 1.00 69.06 82 ARG A CA 1
ATOM 684 C C . ARG A 1 82 ? 7.790 1.261 -17.859 1.00 69.06 82 ARG A C 1
ATOM 686 O O . ARG A 1 82 ? 8.126 2.262 -17.254 1.00 69.06 82 ARG A O 1
ATOM 693 N N . GLU A 1 83 ? 6.695 0.556 -17.571 1.00 68.06 83 GLU A N 1
ATOM 694 C CA . GLU A 1 83 ? 5.753 0.899 -16.488 1.00 68.06 83 GLU A CA 1
ATOM 695 C C . GLU A 1 83 ? 6.485 1.030 -15.143 1.00 68.06 83 GLU A C 1
ATOM 697 O O . GLU A 1 83 ? 6.373 2.046 -14.466 1.00 68.06 83 GLU A O 1
ATOM 702 N N . ILE A 1 84 ? 7.301 0.035 -14.779 1.00 67.50 84 ILE A N 1
ATOM 703 C CA . ILE A 1 84 ? 8.031 0.048 -13.504 1.00 67.50 84 ILE A CA 1
ATOM 704 C C . ILE A 1 84 ? 9.122 1.119 -13.494 1.00 67.50 84 ILE A C 1
ATOM 706 O O . ILE A 1 84 ? 9.274 1.828 -12.500 1.00 67.50 84 ILE A O 1
ATOM 710 N N . GLN A 1 85 ? 9.884 1.238 -14.587 1.00 67.38 85 GLN A N 1
ATOM 711 C CA . GLN A 1 85 ? 10.907 2.272 -14.712 1.00 67.38 85 GLN A CA 1
ATOM 712 C C . GLN A 1 85 ? 10.276 3.651 -14.561 1.00 67.38 85 GLN A C 1
ATOM 714 O O . GLN A 1 85 ? 10.709 4.393 -13.697 1.00 67.38 85 GLN A O 1
ATOM 719 N N . GLN A 1 86 ? 9.207 3.954 -15.294 1.00 69.94 86 GLN A N 1
ATOM 720 C CA . GLN A 1 86 ? 8.488 5.226 -15.201 1.00 69.94 86 GLN A CA 1
ATOM 721 C C . GLN A 1 86 ? 7.932 5.473 -13.795 1.00 69.94 86 GLN A C 1
ATOM 723 O O . GLN A 1 86 ? 8.066 6.578 -13.271 1.00 69.94 86 GLN A O 1
ATOM 728 N N . ALA A 1 87 ? 7.368 4.444 -13.152 1.00 67.25 87 ALA A N 1
ATOM 729 C CA . ALA A 1 87 ? 6.833 4.540 -11.795 1.00 67.25 87 ALA A CA 1
ATOM 730 C C . ALA A 1 87 ? 7.887 4.934 -10.750 1.00 67.25 87 ALA A C 1
ATOM 732 O O . ALA A 1 87 ? 7.564 5.611 -9.772 1.00 67.25 87 ALA A O 1
ATOM 733 N N . LEU A 1 88 ? 9.141 4.522 -10.959 1.00 68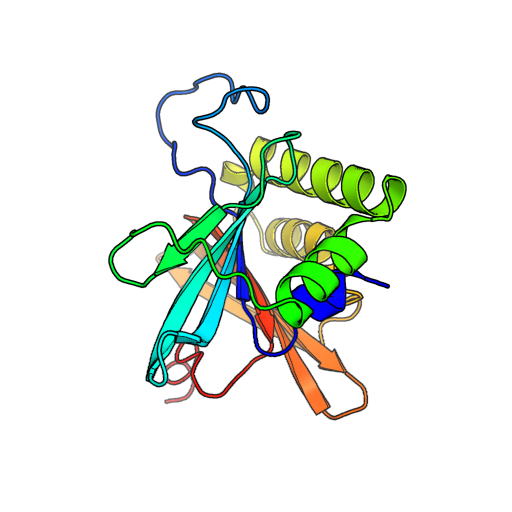.69 88 LEU A N 1
ATOM 734 C CA . LEU A 1 88 ? 10.230 4.667 -9.993 1.00 68.69 88 LEU A CA 1
ATOM 735 C C . LEU A 1 88 ? 11.373 5.572 -10.461 1.00 68.69 88 LEU A C 1
ATOM 737 O O . LEU A 1 88 ? 12.314 5.778 -9.698 1.00 68.69 88 LEU A O 1
ATOM 741 N N . GLU A 1 89 ? 11.310 6.130 -11.670 1.00 69.62 89 GLU A N 1
ATOM 742 C CA . GLU A 1 89 ? 12.352 6.975 -12.271 1.00 69.62 89 GLU A CA 1
ATOM 743 C C . GLU A 1 89 ? 12.559 8.260 -11.465 1.00 69.62 89 GLU A C 1
ATOM 745 O O . GLU A 1 89 ? 13.693 8.688 -11.235 1.00 69.62 89 GLU A O 1
ATOM 750 N N . ASN A 1 90 ? 11.470 8.838 -10.949 1.00 74.69 90 ASN A N 1
ATOM 751 C CA . ASN A 1 90 ? 11.552 10.011 -10.094 1.00 74.69 90 ASN A CA 1
ATOM 752 C C . ASN A 1 90 ? 12.125 9.641 -8.714 1.00 74.69 90 ASN A C 1
ATOM 754 O O . ASN A 1 90 ? 11.424 9.127 -7.837 1.00 74.69 90 ASN A O 1
ATOM 758 N N . LYS A 1 91 ? 13.410 9.959 -8.518 1.00 71.81 91 LYS A N 1
ATOM 759 C CA . LYS A 1 91 ? 14.148 9.720 -7.270 1.00 71.81 91 LYS A CA 1
ATOM 760 C C . LYS A 1 91 ? 13.454 10.320 -6.043 1.00 71.81 91 LYS A C 1
ATOM 762 O O . LYS A 1 91 ? 13.334 9.632 -5.038 1.00 71.81 91 LYS A O 1
ATOM 767 N N . GLN A 1 92 ? 12.952 11.550 -6.134 1.00 77.38 92 GLN A N 1
ATOM 768 C CA . GLN A 1 92 ? 12.301 12.228 -5.007 1.00 77.38 92 GLN A CA 1
ATOM 769 C C . GLN A 1 92 ? 10.993 11.532 -4.609 1.00 77.38 92 GLN A C 1
ATOM 771 O O . GLN A 1 92 ? 10.748 11.298 -3.427 1.00 77.38 92 GLN A O 1
ATOM 776 N N . THR A 1 93 ? 10.163 11.155 -5.589 1.00 76.12 93 THR A N 1
ATOM 777 C CA . THR A 1 93 ? 8.931 10.388 -5.344 1.00 76.12 93 THR A CA 1
ATOM 778 C C . THR A 1 93 ? 9.247 9.038 -4.707 1.00 76.12 93 THR A C 1
ATOM 780 O O . THR A 1 93 ? 8.607 8.660 -3.727 1.00 76.12 93 THR A O 1
ATOM 783 N N . ARG A 1 94 ? 10.267 8.338 -5.218 1.00 74.56 94 ARG A N 1
ATOM 784 C CA . ARG A 1 94 ? 10.715 7.048 -4.685 1.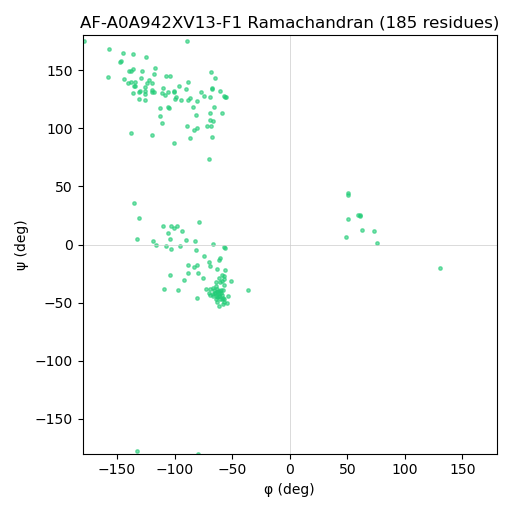00 74.56 94 ARG A CA 1
ATOM 785 C C . ARG A 1 94 ? 11.184 7.165 -3.236 1.00 74.56 94 ARG A C 1
ATOM 787 O O . ARG A 1 94 ? 10.675 6.454 -2.379 1.00 74.56 94 ARG A O 1
ATOM 794 N N . GLU A 1 95 ? 12.097 8.086 -2.942 1.00 76.44 95 GLU A N 1
ATOM 795 C CA . GLU A 1 95 ? 12.620 8.303 -1.587 1.00 76.44 95 GLU A CA 1
ATOM 796 C C . GLU A 1 95 ? 11.516 8.705 -0.604 1.00 76.44 95 GLU A C 1
ATOM 798 O O . GLU A 1 95 ? 11.474 8.212 0.525 1.00 76.44 95 GLU A O 1
ATOM 803 N N . SER A 1 96 ? 10.576 9.551 -1.038 1.00 83.81 96 SER A N 1
ATOM 804 C CA . SER A 1 96 ? 9.439 9.934 -0.203 1.00 83.81 96 SER A CA 1
ATOM 805 C C . SER A 1 96 ? 8.518 8.753 0.101 1.00 83.81 96 SER A C 1
ATOM 807 O O . SER A 1 96 ? 8.055 8.642 1.237 1.00 83.81 96 SER A O 1
ATOM 809 N N . PHE A 1 97 ? 8.242 7.894 -0.883 1.00 83.00 97 PHE A N 1
ATOM 810 C CA . PHE A 1 97 ? 7.444 6.685 -0.686 1.00 83.00 97 PHE A CA 1
ATOM 811 C C . PHE A 1 97 ? 8.132 5.724 0.285 1.00 83.00 97 PHE A C 1
ATOM 813 O O . PHE A 1 97 ? 7.531 5.315 1.276 1.00 83.00 97 PHE A O 1
ATOM 820 N N . VAL A 1 98 ? 9.416 5.439 0.061 1.00 77.19 98 VAL A N 1
ATOM 821 C CA . VAL A 1 98 ? 10.221 4.536 0.898 1.00 77.19 98 VAL A CA 1
ATOM 822 C C . VAL A 1 98 ? 10.261 5.008 2.344 1.00 77.19 98 VAL A C 1
ATOM 824 O O . VAL A 1 98 ? 10.015 4.220 3.251 1.00 77.19 98 VAL A O 1
ATOM 827 N N . LYS A 1 99 ? 10.497 6.303 2.571 1.00 82.88 99 LYS A N 1
ATOM 828 C CA . LYS A 1 99 ? 10.524 6.884 3.917 1.00 82.88 99 LYS A CA 1
ATOM 829 C C . LYS A 1 99 ? 9.202 6.691 4.663 1.00 82.88 99 LYS A C 1
ATOM 831 O O . LYS A 1 99 ? 9.206 6.364 5.847 1.00 82.88 99 LYS A O 1
ATOM 836 N N . ASP A 1 100 ? 8.076 6.901 3.986 1.00 87.25 100 ASP A N 1
ATOM 837 C CA . ASP A 1 100 ? 6.758 6.709 4.592 1.00 87.25 100 ASP A CA 1
ATOM 838 C C . ASP A 1 100 ? 6.459 5.230 4.867 1.00 87.25 100 ASP A C 1
ATOM 840 O O . ASP A 1 100 ? 5.901 4.920 5.919 1.00 87.25 100 ASP A O 1
ATOM 844 N N . VAL A 1 101 ? 6.865 4.322 3.972 1.00 81.94 101 VAL A N 1
ATOM 845 C CA . VAL A 1 101 ? 6.735 2.873 4.190 1.00 81.94 101 VAL A CA 1
ATOM 846 C C . VAL A 1 101 ? 7.577 2.419 5.381 1.00 81.94 101 VAL A C 1
ATOM 848 O O . VAL A 1 101 ? 7.060 1.725 6.251 1.00 81.94 101 VAL A O 1
ATOM 851 N N . LEU A 1 102 ? 8.838 2.849 5.472 1.00 78.12 102 LEU A N 1
ATOM 852 C CA . LEU A 1 102 ? 9.727 2.509 6.587 1.00 78.12 102 LEU A CA 1
ATOM 853 C C . LEU A 1 102 ? 9.134 2.927 7.931 1.00 78.12 102 LEU A C 1
ATOM 855 O O . LEU A 1 102 ? 9.049 2.108 8.841 1.00 78.12 102 LEU A O 1
ATOM 859 N N . LYS A 1 103 ? 8.622 4.158 8.021 1.00 84.12 103 LYS A N 1
ATOM 860 C CA . LYS A 1 103 ? 7.976 4.653 9.241 1.00 84.12 103 LYS A CA 1
ATOM 861 C C . LYS A 1 103 ? 6.767 3.806 9.650 1.00 84.12 103 LYS A C 1
ATOM 863 O O . LYS A 1 103 ? 6.542 3.555 10.828 1.00 84.12 103 LYS A O 1
ATOM 868 N N . VAL A 1 104 ? 5.973 3.364 8.676 1.00 83.94 104 VAL A N 1
ATOM 869 C CA . VAL A 1 104 ? 4.836 2.474 8.938 1.00 83.94 104 VAL A CA 1
ATOM 870 C C . VAL A 1 104 ? 5.298 1.099 9.426 1.00 83.94 104 VAL A C 1
ATOM 872 O O . VAL A 1 104 ? 4.656 0.521 10.299 1.00 83.94 104 VAL A O 1
ATOM 875 N N . LEU A 1 105 ? 6.399 0.575 8.884 1.00 77.25 105 LEU A N 1
ATOM 876 C CA . LEU A 1 105 ? 6.942 -0.733 9.255 1.00 77.25 105 LEU A CA 1
ATOM 877 C C . LEU A 1 105 ? 7.654 -0.743 10.614 1.00 77.25 105 LEU A C 1
ATOM 879 O O . LEU A 1 105 ? 7.685 -1.790 11.267 1.00 77.25 105 LEU A O 1
ATOM 883 N N . GLU A 1 106 ? 8.227 0.386 11.033 1.00 77.50 106 GLU A N 1
ATOM 884 C CA . GLU A 1 106 ? 8.810 0.577 12.369 1.00 77.50 106 GLU A CA 1
ATOM 885 C C . GLU A 1 106 ? 7.743 0.460 13.462 1.00 77.50 106 GLU A C 1
ATOM 887 O O . GLU A 1 106 ? 7.928 -0.281 14.424 1.00 77.50 106 GLU A O 1
ATOM 892 N N . ASP A 1 107 ? 6.584 1.087 13.255 1.00 80.69 107 ASP A N 1
ATOM 893 C CA . ASP A 1 107 ? 5.500 1.131 14.241 1.00 80.69 107 ASP A CA 1
ATOM 894 C C . ASP A 1 107 ? 4.369 0.125 13.957 1.00 80.69 107 ASP A C 1
ATOM 896 O O . ASP A 1 107 ? 3.268 0.251 14.508 1.00 80.69 107 ASP A O 1
ATOM 900 N N . PHE A 1 108 ? 4.592 -0.855 13.074 1.00 80.50 108 PHE A N 1
ATOM 901 C CA . PHE A 1 108 ? 3.517 -1.690 12.523 1.00 80.50 108 PHE A CA 1
ATOM 902 C C . PHE A 1 108 ? 2.723 -2.460 13.588 1.00 80.50 108 PHE A C 1
ATOM 904 O O . PHE A 1 108 ? 1.521 -2.657 13.435 1.00 80.50 108 PHE A O 1
ATOM 911 N N . GLU A 1 109 ? 3.359 -2.853 14.696 1.00 80.81 109 GLU A N 1
ATOM 912 C CA . GLU A 1 109 ? 2.690 -3.538 15.816 1.00 80.81 109 GL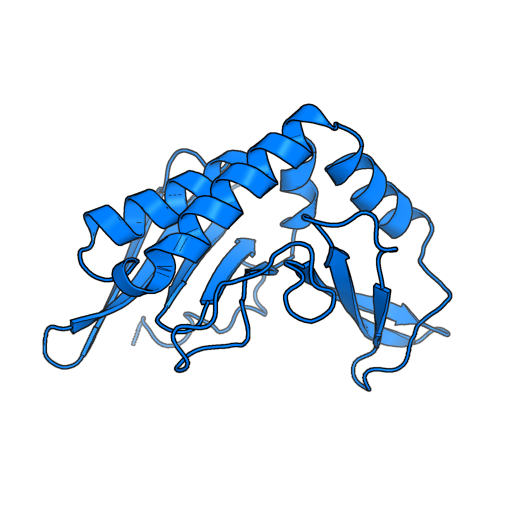U A CA 1
ATOM 913 C C . GLU A 1 109 ? 1.525 -2.721 16.395 1.00 80.81 109 GLU A C 1
ATOM 915 O O . GLU A 1 109 ? 0.554 -3.279 16.902 1.00 80.81 109 GLU A O 1
ATOM 920 N N . THR A 1 110 ? 1.592 -1.395 16.264 1.00 87.62 110 THR A N 1
ATOM 921 C CA . THR A 1 110 ? 0.548 -0.468 16.712 1.00 87.62 110 THR A CA 1
ATOM 922 C C . THR A 1 110 ? -0.432 -0.088 15.606 1.00 87.62 110 THR A C 1
ATOM 924 O O . THR A 1 110 ? -1.372 0.655 15.863 1.00 87.62 110 THR A O 1
ATOM 927 N N . ALA A 1 111 ? -0.268 -0.584 14.374 1.00 86.81 111 ALA A N 1
ATOM 928 C CA . ALA A 1 111 ? -1.071 -0.145 13.229 1.00 86.81 111 ALA A CA 1
ATOM 929 C C . ALA A 1 111 ? -2.583 -0.359 13.420 1.00 86.81 111 ALA A C 1
ATOM 931 O O . ALA A 1 111 ? -3.374 0.374 12.838 1.00 86.81 111 ALA A O 1
ATOM 932 N N . LEU A 1 112 ? -2.982 -1.329 14.249 1.00 90.25 112 LEU A N 1
ATOM 933 C CA . LEU A 1 112 ? -4.379 -1.631 14.580 1.00 90.25 112 LEU A CA 1
ATOM 934 C C . LEU A 1 112 ? -4.749 -1.270 16.032 1.00 90.25 112 LEU A C 1
ATOM 936 O O . LEU A 1 112 ? -5.764 -1.746 16.534 1.00 90.25 112 LEU A O 1
ATOM 940 N N . SER A 1 113 ? -3.946 -0.453 16.728 1.00 91.00 113 SER A N 1
ATOM 941 C CA . SER A 1 113 ? -4.223 -0.084 18.127 1.00 91.00 113 SER A CA 1
ATOM 942 C C . SER A 1 113 ? -5.514 0.720 18.275 1.00 91.00 113 SER A C 1
ATOM 944 O O . SER A 1 113 ? -6.224 0.569 19.265 1.00 91.00 113 SER A O 1
ATOM 946 N N . THR A 1 114 ? -5.814 1.573 17.293 1.00 93.69 114 THR A N 1
ATOM 947 C CA . THR A 1 114 ? -7.068 2.325 17.183 1.00 93.69 114 THR A CA 1
ATOM 948 C C . THR A 1 114 ? -7.471 2.468 15.715 1.00 93.69 114 THR A C 1
ATOM 950 O O . THR A 1 114 ? -6.656 2.253 14.812 1.00 93.69 114 THR A O 1
ATOM 953 N N . GLU A 1 115 ? -8.726 2.849 15.463 1.00 94.50 115 GLU A N 1
ATOM 954 C CA . GLU A 1 115 ? -9.189 3.159 14.104 1.00 94.50 115 GLU A CA 1
ATOM 955 C C . GLU A 1 115 ? -8.424 4.352 13.510 1.00 94.50 115 GLU A C 1
ATOM 957 O O . GLU A 1 115 ? -8.041 4.307 12.344 1.00 94.50 115 GLU A O 1
ATOM 962 N N . GLU A 1 116 ? -8.140 5.387 14.308 1.00 94.94 116 GLU A N 1
ATOM 963 C CA . GLU A 1 116 ? -7.400 6.576 13.866 1.00 94.94 116 GLU A CA 1
ATOM 964 C C . GLU A 1 116 ? -5.976 6.221 13.440 1.00 94.94 116 GLU A C 1
ATOM 966 O O . GLU A 1 116 ? -5.487 6.717 12.425 1.00 94.94 116 GLU A O 1
ATOM 971 N N . ARG A 1 117 ? -5.311 5.329 14.186 1.00 93.75 117 ARG A N 1
ATOM 972 C CA . ARG A 1 117 ? -3.965 4.871 13.839 1.00 93.75 117 ARG A CA 1
ATOM 973 C C . ARG A 1 117 ? -3.971 4.049 12.553 1.00 93.75 117 ARG A C 1
ATOM 975 O O . ARG A 1 117 ? -3.113 4.264 11.696 1.00 93.75 117 ARG A O 1
ATOM 982 N N . ALA A 1 118 ? -4.953 3.164 12.388 1.00 92.94 118 ALA A N 1
ATOM 983 C CA . ALA A 1 118 ? -5.117 2.394 11.160 1.00 92.94 118 ALA A CA 1
ATOM 984 C C . ALA A 1 118 ? -5.378 3.311 9.954 1.00 92.94 118 ALA A C 1
ATOM 986 O O . ALA A 1 118 ? -4.781 3.133 8.889 1.00 92.94 118 ALA A O 1
ATOM 987 N N . GLU A 1 119 ? -6.214 4.335 10.123 1.00 95.56 119 GLU A N 1
ATOM 988 C CA . GLU A 1 119 ? -6.475 5.339 9.094 1.00 95.56 119 GLU A CA 1
ATOM 989 C C . GLU A 1 119 ? -5.223 6.173 8.766 1.00 95.56 119 GLU A C 1
ATOM 991 O O . GLU A 1 119 ? -4.929 6.378 7.586 1.00 95.56 119 GLU A O 1
ATOM 996 N N . GLU A 1 120 ? -4.430 6.593 9.759 1.00 94.69 120 GLU A N 1
ATOM 997 C CA . GLU A 1 120 ? -3.161 7.309 9.536 1.00 94.69 120 GLU A CA 1
ATOM 998 C C . GLU A 1 120 ? -2.170 6.457 8.729 1.00 94.69 120 GLU A C 1
ATOM 1000 O O . GLU A 1 120 ? -1.577 6.929 7.755 1.00 94.69 120 GLU A O 1
ATOM 1005 N N . VAL A 1 121 ? -2.010 5.184 9.105 1.00 91.69 121 VAL A N 1
ATOM 1006 C CA . VAL A 1 121 ? -1.141 4.234 8.399 1.00 91.69 121 VAL A CA 1
ATOM 1007 C C . VAL A 1 121 ? -1.563 4.118 6.936 1.00 91.69 121 VAL A C 1
ATOM 1009 O O . VAL A 1 121 ? -0.736 4.270 6.033 1.00 91.69 121 VAL A O 1
ATOM 1012 N N . LEU A 1 122 ? -2.855 3.905 6.679 1.00 93.62 122 LEU A N 1
ATOM 1013 C CA . LEU A 1 122 ? -3.346 3.727 5.318 1.00 93.62 122 LEU A CA 1
ATOM 1014 C C . LEU A 1 122 ? -3.289 5.011 4.495 1.00 93.62 122 LEU A C 1
ATOM 1016 O O . LEU A 1 122 ? -2.884 4.956 3.336 1.00 93.62 122 LEU A O 1
ATOM 1020 N N . THR A 1 123 ? -3.640 6.166 5.056 1.00 93.94 123 THR A N 1
ATOM 1021 C CA . THR A 1 123 ? -3.576 7.458 4.346 1.00 93.94 123 THR A CA 1
ATOM 1022 C C . THR A 1 123 ? -2.141 7.852 4.002 1.00 93.94 123 THR A C 1
ATOM 1024 O O . THR A 1 123 ? -1.882 8.313 2.885 1.00 93.94 123 THR A O 1
ATOM 1027 N N . ARG A 1 124 ? -1.185 7.597 4.908 1.00 92.56 124 ARG A N 1
ATOM 1028 C CA . ARG A 1 124 ? 0.248 7.838 4.682 1.00 92.56 124 ARG A CA 1
ATOM 1029 C C . ARG A 1 124 ? 0.779 7.077 3.468 1.00 92.56 124 ARG A C 1
ATOM 1031 O O . ARG A 1 124 ? 1.569 7.643 2.717 1.00 92.56 124 ARG A O 1
ATOM 1038 N N . ILE A 1 125 ? 0.333 5.840 3.256 1.00 89.81 125 ILE A N 1
ATOM 1039 C CA . ILE A 1 125 ? 0.712 5.040 2.082 1.00 89.81 125 ILE A CA 1
ATOM 1040 C C . ILE A 1 125 ? -0.106 5.439 0.847 1.00 89.81 125 ILE A C 1
ATOM 1042 O O . ILE A 1 125 ? 0.452 5.656 -0.227 1.00 89.81 125 ILE A O 1
ATOM 1046 N N . SER A 1 126 ? -1.421 5.593 0.993 1.00 91.00 126 SER A N 1
ATOM 1047 C CA . SER A 1 126 ? -2.363 5.782 -0.120 1.00 91.00 126 SER 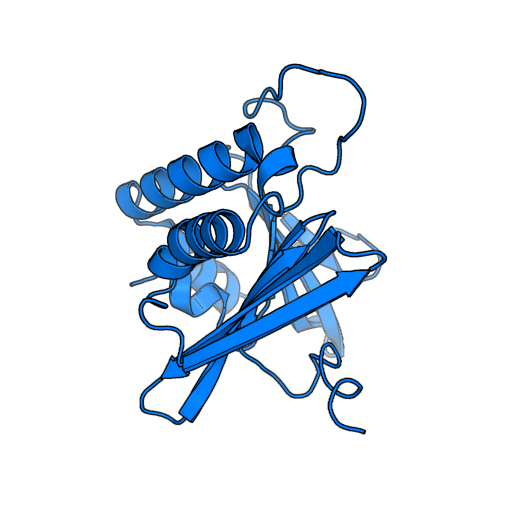A CA 1
ATOM 1048 C C . SER A 1 126 ? -2.142 7.075 -0.904 1.00 91.00 126 SER A C 1
ATOM 1050 O O . SER A 1 126 ? -2.309 7.091 -2.125 1.00 91.00 126 SER A O 1
ATOM 1052 N N . LYS A 1 127 ? -1.676 8.143 -0.245 1.00 91.62 127 LYS A N 1
ATOM 1053 C CA . LYS A 1 127 ? -1.380 9.429 -0.900 1.00 91.62 127 LYS A CA 1
ATOM 1054 C C . LYS A 1 127 ? -0.371 9.310 -2.050 1.00 91.62 127 LYS A C 1
ATOM 1056 O O . LYS A 1 127 ? -0.443 10.079 -3.005 1.00 91.62 127 LYS A O 1
ATOM 1061 N N . HIS A 1 128 ? 0.544 8.338 -1.979 1.00 88.00 128 HIS A N 1
ATOM 1062 C CA . HIS A 1 128 ? 1.554 8.092 -3.015 1.00 88.00 128 HIS A CA 1
ATOM 1063 C C . HIS A 1 128 ? 0.940 7.549 -4.310 1.00 88.00 128 HIS A C 1
ATOM 1065 O O . HIS A 1 128 ? 1.536 7.666 -5.375 1.00 88.00 128 HIS A O 1
ATOM 1071 N N . PHE A 1 129 ? -0.284 7.029 -4.234 1.00 87.38 129 PHE A N 1
ATOM 1072 C CA . PHE A 1 129 ? -1.061 6.505 -5.356 1.00 87.38 129 PHE A CA 1
ATOM 1073 C C . PHE A 1 129 ? -2.167 7.465 -5.814 1.00 87.38 129 PHE A C 1
ATOM 1075 O O . PHE A 1 129 ? -3.084 7.057 -6.524 1.00 87.38 129 PHE A O 1
ATOM 1082 N N . GLU A 1 130 ? -2.092 8.735 -5.402 1.00 90.12 130 GLU A N 1
ATOM 1083 C CA . GLU A 1 130 ? -3.130 9.752 -5.616 1.00 90.12 130 GLU A CA 1
ATOM 1084 C C . GLU A 1 130 ? -4.487 9.400 -4.963 1.00 90.12 130 GLU A C 1
ATOM 1086 O O . GLU A 1 130 ? -5.542 9.870 -5.390 1.00 90.12 130 GLU A O 1
ATOM 1091 N N . LEU A 1 131 ? -4.479 8.569 -3.914 1.00 90.88 131 LEU A N 1
ATOM 1092 C CA . LEU A 1 131 ? -5.675 8.163 -3.177 1.00 90.88 131 LEU A CA 1
ATOM 1093 C C . LEU A 1 131 ? -5.794 8.970 -1.875 1.00 90.88 131 LEU A C 1
ATOM 1095 O O . LEU A 1 131 ? -5.311 8.557 -0.820 1.00 90.88 131 LEU A O 1
ATOM 1099 N N . TYR A 1 132 ? -6.424 10.145 -1.959 1.00 90.44 132 TYR A N 1
ATOM 1100 C CA . TYR A 1 132 ? -6.487 11.106 -0.845 1.00 90.44 132 TYR A CA 1
ATOM 1101 C C . TYR A 1 132 ? -7.775 11.023 -0.021 1.00 90.44 132 TYR A C 1
ATOM 1103 O O . TYR A 1 132 ? -7.735 11.135 1.200 1.00 90.44 132 TYR A O 1
ATOM 1111 N N . TRP A 1 133 ? -8.918 10.813 -0.679 1.00 92.19 133 TRP A N 1
ATOM 1112 C CA . TRP A 1 133 ? -10.235 10.993 -0.062 1.00 92.19 133 TRP A CA 1
ATOM 1113 C C . TRP A 1 133 ? -11.028 9.683 -0.064 1.00 92.19 133 TRP A C 1
ATOM 1115 O O . TRP A 1 133 ? -11.676 9.364 -1.069 1.00 92.19 133 TRP A O 1
ATOM 1125 N N . PRO A 1 134 ? -10.982 8.890 1.022 1.00 92.62 134 PRO A N 1
ATOM 1126 C CA . PRO A 1 134 ? -11.735 7.649 1.089 1.00 92.62 134 PRO A CA 1
ATOM 1127 C C . PRO A 1 134 ? -13.240 7.935 1.122 1.00 92.62 134 PRO A C 1
ATOM 1129 O O . PRO A 1 134 ? -13.719 8.800 1.855 1.00 92.62 134 PRO A O 1
ATOM 1132 N N . LYS A 1 135 ? -13.996 7.184 0.323 1.00 92.50 135 LYS A N 1
ATOM 1133 C CA . LYS A 1 135 ? -15.463 7.230 0.257 1.00 92.50 135 LYS A CA 1
ATOM 1134 C C . LYS A 1 135 ? -16.120 6.284 1.253 1.00 92.50 135 LYS A C 1
ATOM 1136 O O . LYS A 1 135 ? -17.264 6.505 1.631 1.00 92.50 135 LYS A O 1
ATOM 1141 N N . ASN A 1 136 ? -15.420 5.226 1.660 1.00 91.25 136 ASN A N 1
ATOM 1142 C CA . ASN A 1 136 ? -15.933 4.259 2.622 1.00 91.25 136 ASN A CA 1
ATOM 1143 C C . ASN A 1 136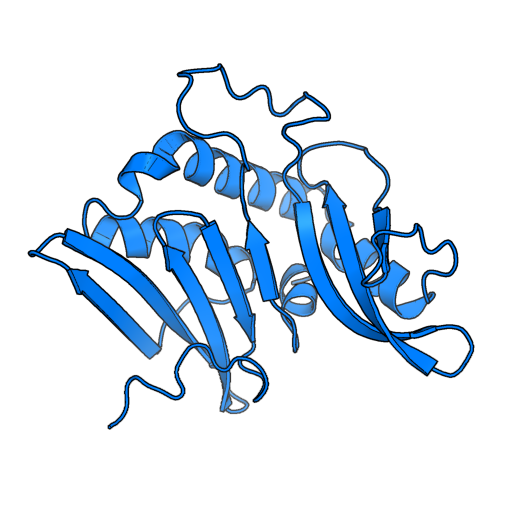 ? -14.807 3.686 3.497 1.00 91.25 136 ASN A C 1
ATOM 1145 O O . ASN A 1 136 ? -13.637 3.699 3.106 1.00 91.25 136 ASN A O 1
ATOM 1149 N N . ARG A 1 137 ? -15.185 3.183 4.673 1.00 93.38 137 ARG A N 1
ATOM 1150 C CA . ARG A 1 137 ? -14.323 2.537 5.665 1.00 93.38 137 ARG A CA 1
ATOM 1151 C C . ARG A 1 137 ? -14.902 1.163 5.992 1.00 93.38 137 ARG A C 1
ATOM 1153 O O . ARG A 1 137 ? -16.089 1.047 6.280 1.00 93.38 137 ARG A O 1
ATOM 1160 N N . ILE A 1 138 ? -14.076 0.123 5.943 1.00 91.56 138 ILE A N 1
ATOM 1161 C CA . ILE A 1 138 ? -14.470 -1.248 6.297 1.00 91.56 138 ILE A CA 1
ATOM 1162 C C . ILE A 1 138 ? -13.628 -1.678 7.492 1.00 91.56 138 ILE A C 1
ATOM 1164 O O . ILE A 1 138 ? -12.411 -1.524 7.461 1.00 91.56 138 ILE A O 1
ATOM 1168 N N . LYS A 1 139 ? -14.261 -2.227 8.529 1.00 92.25 139 LYS A N 1
ATOM 1169 C CA . LYS A 1 139 ? -13.585 -2.646 9.759 1.00 92.25 139 LYS A CA 1
ATOM 1170 C C . LYS A 1 139 ? -14.124 -3.972 10.277 1.00 92.25 139 LYS A C 1
ATOM 1172 O O . LYS A 1 139 ? -15.299 -4.279 10.080 1.00 92.25 139 LYS A O 1
ATOM 1177 N N . GLN A 1 140 ? -13.264 -4.745 10.934 1.00 90.25 140 GLN A N 1
ATOM 1178 C CA . GLN A 1 140 ? -13.630 -6.007 11.575 1.00 90.25 140 GLN A CA 1
ATOM 1179 C C . GLN A 1 140 ? -13.008 -6.106 12.962 1.00 90.25 140 GLN A C 1
ATOM 1181 O O . GLN A 1 140 ? -11.817 -5.847 13.132 1.00 90.25 140 GLN A O 1
ATOM 1186 N N . TYR A 1 141 ? -13.817 -6.559 13.918 1.00 90.00 141 TYR A N 1
ATOM 1187 C CA . TYR A 1 141 ? -13.401 -6.812 15.290 1.00 90.00 141 TYR A CA 1
ATOM 1188 C C . TYR A 1 141 ? -13.571 -8.283 15.648 1.00 90.00 141 TYR A C 1
ATOM 1190 O O . TYR A 1 141 ? -14.525 -8.928 15.208 1.00 90.00 141 TYR A O 1
ATOM 1198 N N . VAL A 1 142 ? -12.679 -8.788 16.493 1.00 88.25 142 VAL A N 1
ATOM 1199 C CA . VAL A 1 142 ? -12.821 -10.071 17.188 1.00 88.25 142 VAL A CA 1
ATOM 1200 C C . VAL A 1 142 ? -12.532 -9.819 18.660 1.00 88.25 142 VAL A C 1
ATOM 1202 O O . VAL A 1 142 ? -11.493 -9.264 18.994 1.00 88.25 142 VAL A O 1
ATOM 1205 N N . ASN A 1 143 ? -13.457 -10.189 19.549 1.00 89.81 143 ASN A N 1
ATOM 1206 C CA . ASN A 1 143 ? -13.320 -9.966 20.996 1.00 89.81 143 ASN A CA 1
ATOM 1207 C C . ASN A 1 143 ? -12.957 -8.509 21.360 1.00 89.81 143 ASN A C 1
ATOM 1209 O O . ASN A 1 143 ? -12.093 -8.275 22.199 1.00 89.81 143 ASN A O 1
ATOM 1213 N N . ASN A 1 144 ? -13.598 -7.533 20.705 1.00 87.62 144 ASN A N 1
ATOM 1214 C CA . ASN A 1 144 ? -13.331 -6.089 20.834 1.00 87.62 144 ASN A CA 1
ATOM 1215 C C . ASN A 1 144 ? -11.929 -5.626 20.392 1.00 87.62 144 ASN A C 1
ATOM 1217 O O . ASN A 1 144 ? -11.564 -4.478 20.626 1.00 87.62 144 ASN A O 1
ATOM 1221 N N . ILE A 1 145 ? -11.163 -6.477 19.710 1.00 87.31 145 ILE A N 1
ATOM 1222 C CA . ILE A 1 145 ? -9.859 -6.142 19.129 1.00 87.31 145 ILE A CA 1
ATOM 1223 C C . ILE A 1 145 ? -10.042 -5.893 17.633 1.00 87.31 145 ILE A C 1
ATOM 1225 O O . ILE A 1 145 ? -10.679 -6.695 16.949 1.00 87.31 145 ILE A O 1
ATOM 1229 N N . LEU A 1 146 ? -9.499 -4.784 17.123 1.00 90.31 146 LEU A N 1
ATOM 1230 C CA . LEU A 1 146 ? -9.502 -4.470 15.695 1.00 90.31 146 LEU A CA 1
ATOM 1231 C C . LEU A 1 146 ? -8.574 -5.450 14.956 1.00 90.31 146 LEU A C 1
ATOM 1233 O O . LEU A 1 146 ? -7.361 -5.436 15.144 1.00 90.31 146 LEU A O 1
ATOM 1237 N N . GLU A 1 147 ? -9.143 -6.311 14.115 1.00 88.19 147 GLU A N 1
ATOM 1238 C CA . GLU A 1 147 ? -8.389 -7.306 13.334 1.00 88.19 147 GLU A CA 1
ATOM 1239 C C . GLU A 1 147 ? -7.981 -6.775 11.959 1.00 88.19 147 GLU A C 1
ATOM 1241 O O . GLU A 1 147 ? -6.978 -7.201 11.383 1.00 88.19 147 GLU A O 1
ATOM 1246 N N . PHE A 1 148 ? -8.794 -5.877 11.405 1.00 90.69 148 PHE A N 1
ATOM 1247 C CA . PHE A 1 148 ? -8.620 -5.379 10.051 1.00 90.69 148 PHE A CA 1
ATOM 1248 C C . PHE A 1 148 ? -9.316 -4.029 9.868 1.00 90.69 148 PHE A C 1
ATOM 1250 O O . PHE A 1 148 ? -10.424 -3.810 10.370 1.00 90.69 148 PHE A O 1
ATOM 1257 N N . TYR A 1 149 ? -8.681 -3.167 9.073 1.00 92.19 149 TYR A N 1
ATOM 1258 C CA . TYR A 1 149 ? -9.226 -1.888 8.636 1.00 92.19 149 TYR A CA 1
ATOM 1259 C C . TYR A 1 149 ? -8.934 -1.641 7.146 1.00 92.19 149 TYR A C 1
ATOM 1261 O O . TYR A 1 149 ? -7.843 -1.946 6.656 1.00 92.19 149 TYR A O 1
ATOM 1269 N N . SER A 1 150 ? -9.900 -1.088 6.408 1.00 94.06 150 SER A N 1
ATOM 1270 C CA . SER A 1 150 ? -9.766 -0.713 4.997 1.00 94.06 150 SER A CA 1
ATOM 1271 C C . SER A 1 150 ? -10.317 0.669 4.713 1.00 94.06 150 SER A C 1
ATOM 1273 O O . SER A 1 150 ? -11.424 1.002 5.134 1.00 94.06 150 SER A O 1
ATOM 1275 N N . LEU A 1 151 ? -9.603 1.400 3.867 1.00 94.75 151 LEU A N 1
ATOM 1276 C CA . LEU A 1 151 ? -10.083 2.587 3.181 1.00 94.75 151 LEU A CA 1
ATOM 1277 C C . LEU A 1 151 ? -10.463 2.228 1.747 1.00 94.75 151 LEU A C 1
ATOM 1279 O O . LEU A 1 151 ? -9.692 1.580 1.041 1.00 94.75 151 LEU A O 1
ATOM 1283 N N . VAL A 1 152 ? -11.642 2.665 1.313 1.00 93.81 152 VAL A N 1
ATOM 1284 C CA . VAL A 1 152 ? -12.135 2.492 -0.056 1.00 93.81 152 VAL A CA 1
ATOM 1285 C C . VAL A 1 152 ? -12.183 3.847 -0.738 1.00 93.81 152 VAL A C 1
ATOM 1287 O O . VAL A 1 152 ? -12.773 4.790 -0.214 1.00 93.81 152 VAL A O 1
ATOM 1290 N N . TYR A 1 153 ? -11.612 3.921 -1.931 1.00 93.12 153 TYR A N 1
ATOM 1291 C CA . TYR A 1 153 ? -11.539 5.122 -2.752 1.00 93.12 153 TYR A CA 1
ATOM 1292 C C . TYR A 1 153 ? -12.307 4.909 -4.049 1.00 93.12 153 TYR A C 1
ATOM 1294 O O . TYR A 1 153 ? -12.401 3.787 -4.548 1.00 93.12 153 TYR A O 1
ATOM 1302 N N . GLU A 1 154 ? -12.818 5.993 -4.614 1.00 90.75 154 GLU A N 1
ATOM 1303 C CA . GLU A 1 154 ? -13.468 5.997 -5.919 1.00 90.75 154 GLU A CA 1
ATOM 1304 C C . GLU A 1 154 ? -12.977 7.216 -6.692 1.00 90.75 154 GLU A C 1
ATOM 1306 O O . GLU A 1 154 ? -12.929 8.314 -6.131 1.00 90.75 154 GLU A O 1
ATOM 1311 N N . ASN A 1 155 ? -12.551 7.007 -7.938 1.00 86.25 155 ASN A N 1
ATOM 1312 C CA . ASN A 1 155 ? -12.184 8.100 -8.833 1.00 86.25 155 ASN A CA 1
ATOM 1313 C C . ASN A 1 155 ? -13.403 8.585 -9.637 1.00 86.25 155 ASN A C 1
ATOM 1315 O O . ASN A 1 155 ? -14.463 7.964 -9.606 1.00 86.25 155 ASN A O 1
ATOM 1319 N N . ASP A 1 156 ? -13.224 9.652 -10.412 1.00 84.31 156 ASP A N 1
ATOM 1320 C CA . ASP A 1 156 ? -14.306 10.255 -11.205 1.00 84.31 156 ASP A CA 1
ATOM 1321 C C . ASP A 1 156 ? -14.870 9.318 -12.295 1.00 84.31 156 ASP A C 1
ATOM 1323 O O . ASP A 1 156 ? -16.017 9.465 -12.705 1.00 84.31 156 ASP A O 1
ATOM 1327 N N . ASP A 1 157 ? -14.107 8.298 -12.713 1.00 85.38 157 ASP A N 1
ATOM 1328 C CA . ASP A 1 157 ? -14.556 7.259 -13.656 1.00 85.38 157 ASP A CA 1
ATOM 1329 C C . ASP A 1 157 ? -15.364 6.126 -12.979 1.00 85.38 157 ASP A C 1
ATOM 1331 O O . ASP A 1 157 ? -15.662 5.111 -13.617 1.00 85.38 157 ASP A O 1
ATOM 1335 N N . GLY A 1 158 ? -15.625 6.205 -11.669 1.00 84.12 158 GLY A N 1
ATOM 1336 C CA . GLY A 1 158 ? -16.273 5.142 -10.890 1.00 84.12 158 GLY A CA 1
ATOM 1337 C C . GLY A 1 158 ? -15.387 3.914 -10.622 1.00 84.12 158 GLY A C 1
ATOM 1338 O O . GLY A 1 158 ? -15.870 2.867 -10.175 1.00 84.12 158 GLY A O 1
ATOM 1339 N N . LYS A 1 159 ? -14.075 3.992 -10.889 1.00 85.94 159 LYS A N 1
ATOM 1340 C CA . LYS A 1 159 ? -13.117 2.931 -10.545 1.00 85.94 159 LYS A CA 1
ATOM 1341 C C . LYS A 1 159 ? -12.870 2.956 -9.044 1.00 85.94 159 LYS A C 1
ATOM 1343 O O . LYS A 1 159 ? -12.495 3.980 -8.475 1.00 85.94 159 LYS A O 1
ATOM 1348 N N . LYS A 1 160 ? -13.026 1.789 -8.419 1.00 89.50 160 LYS A N 1
ATOM 1349 C CA . LYS A 1 160 ? -12.832 1.617 -6.979 1.00 89.50 160 LYS A CA 1
ATOM 1350 C C . LYS A 1 160 ? -11.434 1.104 -6.663 1.00 89.50 160 LYS A C 1
ATOM 1352 O O . LYS A 1 160 ? -10.974 0.136 -7.273 1.00 89.50 160 LYS A O 1
ATOM 1357 N N . TYR A 1 161 ? -10.813 1.687 -5.650 1.00 91.06 161 TYR A N 1
ATOM 1358 C CA . TYR A 1 161 ? -9.523 1.280 -5.097 1.00 91.06 161 TYR A CA 1
ATOM 1359 C C . TYR A 1 161 ? -9.664 1.017 -3.599 1.00 91.06 161 TYR A C 1
ATOM 1361 O O . TYR A 1 161 ? -10.627 1.461 -2.973 1.00 91.06 161 TYR A O 1
ATOM 1369 N N . PHE A 1 162 ? -8.713 0.293 -3.025 1.00 90.75 162 PHE A N 1
ATOM 1370 C CA . PHE A 1 162 ? -8.650 0.026 -1.598 1.00 90.75 162 PHE A CA 1
ATOM 1371 C C . PHE A 1 162 ? -7.232 0.179 -1.072 1.00 90.75 162 PHE A C 1
ATOM 1373 O O . PHE A 1 162 ? -6.269 -0.100 -1.782 1.00 90.75 162 PHE A O 1
ATOM 1380 N N . ALA A 1 163 ? -7.138 0.545 0.198 1.00 91.12 163 ALA A N 1
ATOM 1381 C CA . ALA A 1 163 ? -5.983 0.309 1.044 1.00 91.12 163 ALA A CA 1
ATOM 1382 C C . ALA A 1 163 ? -6.462 -0.462 2.278 1.00 91.12 163 ALA A C 1
ATOM 1384 O O . ALA A 1 163 ? -7.554 -0.201 2.785 1.00 91.12 163 ALA A O 1
ATOM 1385 N N . LYS A 1 164 ? -5.697 -1.447 2.732 1.00 90.75 164 LYS A N 1
ATOM 1386 C CA . LYS A 1 164 ? -6.061 -2.379 3.797 1.00 90.75 164 LYS A CA 1
ATOM 1387 C C . LYS A 1 164 ? -4.858 -2.642 4.683 1.00 90.75 164 LYS A C 1
ATOM 1389 O O . LYS A 1 164 ? -3.758 -2.827 4.177 1.00 90.75 164 LYS A O 1
ATOM 1394 N N . VAL A 1 165 ? -5.092 -2.702 5.986 1.00 89.69 165 VAL A N 1
ATOM 1395 C CA . VAL A 1 165 ? -4.125 -3.172 6.977 1.00 89.69 165 VAL A CA 1
ATOM 1396 C C . VAL A 1 165 ? -4.769 -4.280 7.806 1.00 89.69 165 VAL A C 1
ATOM 1398 O O . VAL A 1 165 ? -5.940 -4.192 8.184 1.00 89.69 165 VAL A O 1
ATOM 1401 N N . ASP A 1 166 ? -4.014 -5.348 8.032 1.00 86.06 166 ASP A N 1
ATOM 1402 C CA . ASP A 1 166 ? -4.330 -6.416 8.977 1.00 86.06 166 ASP A CA 1
ATOM 1403 C C . ASP A 1 166 ? -3.095 -6.729 9.839 1.00 86.06 166 ASP A C 1
ATOM 1405 O O . ASP A 1 166 ? -2.060 -6.070 9.727 1.00 86.06 166 ASP A O 1
ATOM 1409 N N . LYS A 1 167 ? -3.193 -7.724 10.724 1.00 81.75 167 LYS A N 1
ATOM 1410 C CA . LYS A 1 167 ? -2.092 -8.115 11.618 1.00 81.75 167 LYS A CA 1
ATOM 1411 C C . LYS A 1 167 ? -0.835 -8.596 10.908 1.00 81.75 167 LYS A C 1
ATOM 1413 O O . LYS A 1 167 ? 0.186 -8.723 11.573 1.00 81.75 167 LYS A O 1
ATOM 1418 N N . GLU A 1 168 ? -0.884 -8.888 9.613 1.00 77.25 168 GLU A N 1
ATOM 1419 C CA . GLU A 1 168 ? 0.233 -9.441 8.850 1.00 77.25 168 GLU A CA 1
ATOM 1420 C C . GLU A 1 168 ? 0.805 -8.419 7.871 1.00 77.25 168 GLU A C 1
ATOM 1422 O O . GLU A 1 168 ? 2.017 -8.355 7.690 1.00 77.25 168 GLU A O 1
ATOM 1427 N N . LYS A 1 169 ? -0.029 -7.596 7.236 1.00 80.31 169 LYS A N 1
ATOM 1428 C CA . LYS A 1 169 ? 0.391 -6.860 6.037 1.00 80.31 169 LYS A CA 1
ATOM 1429 C C . LYS A 1 169 ? -0.425 -5.603 5.769 1.00 80.31 169 LYS A C 1
ATOM 1431 O O . LYS A 1 169 ? -1.518 -5.403 6.299 1.00 80.31 169 LYS A O 1
ATOM 1436 N N . ILE A 1 170 ? 0.102 -4.804 4.843 1.00 85.19 170 ILE A N 1
ATOM 1437 C CA . ILE A 1 170 ? -0.623 -3.723 4.170 1.00 85.19 170 ILE A CA 1
ATOM 1438 C C . ILE A 1 170 ? -0.847 -4.120 2.716 1.00 85.19 170 ILE A C 1
ATOM 1440 O O . ILE A 1 170 ? 0.065 -4.603 2.045 1.00 85.19 170 ILE A O 1
ATOM 1444 N N . GLU A 1 171 ? -2.060 -3.913 2.220 1.00 85.81 171 GLU A N 1
ATOM 1445 C CA . GLU A 1 171 ? -2.445 -4.163 0.834 1.00 85.81 171 GLU A CA 1
ATOM 1446 C C . GLU A 1 171 ? -3.056 -2.893 0.234 1.00 85.81 171 GLU A C 1
ATOM 1448 O O . GLU A 1 171 ? -3.936 -2.289 0.838 1.00 85.81 171 GLU A O 1
ATOM 1453 N N . ILE A 1 172 ? -2.632 -2.488 -0.962 1.00 87.50 172 ILE A N 1
ATOM 1454 C CA . ILE A 1 172 ? -3.224 -1.362 -1.701 1.00 87.50 172 ILE A CA 1
ATOM 1455 C C . ILE A 1 172 ? -3.437 -1.748 -3.158 1.00 87.50 172 ILE A C 1
ATOM 1457 O O . ILE A 1 172 ? -2.578 -2.382 -3.765 1.00 87.50 172 ILE A O 1
ATOM 1461 N N . GLY A 1 173 ? -4.584 -1.415 -3.739 1.00 85.88 173 GLY A N 1
ATOM 1462 C CA . GLY A 1 173 ? -4.888 -1.871 -5.090 1.00 85.88 173 GLY A CA 1
ATOM 1463 C C . GLY A 1 173 ? -6.213 -1.396 -5.654 1.00 85.88 173 GLY A C 1
ATOM 1464 O O . GLY A 1 173 ? -7.027 -0.780 -4.971 1.00 85.88 173 GLY A O 1
ATOM 1465 N N . ARG A 1 174 ? -6.460 -1.726 -6.921 1.00 84.19 174 ARG A N 1
ATOM 1466 C CA . ARG A 1 174 ? -7.764 -1.534 -7.565 1.00 84.19 174 ARG A CA 1
ATOM 1467 C C . ARG A 1 174 ? -8.661 -2.751 -7.344 1.00 84.19 174 ARG A C 1
ATOM 1469 O O . ARG A 1 174 ? -8.223 -3.891 -7.497 1.00 84.19 174 ARG A O 1
ATOM 1476 N N . TYR A 1 175 ? -9.947 -2.519 -7.092 1.00 78.19 175 TYR A N 1
ATOM 1477 C CA . TYR A 1 175 ? -10.951 -3.577 -7.147 1.00 78.19 175 TYR A CA 1
ATOM 1478 C C . TYR A 1 175 ? -11.103 -4.075 -8.588 1.00 78.19 175 TYR A C 1
ATOM 1480 O O . TYR A 1 175 ? -11.702 -3.425 -9.444 1.00 78.19 175 TYR A O 1
ATOM 1488 N N . ASN A 1 176 ? -10.576 -5.261 -8.857 1.00 63.81 176 ASN A N 1
ATOM 1489 C CA . ASN A 1 176 ? -10.911 -6.071 -10.019 1.00 63.81 176 ASN A CA 1
ATOM 1490 C C . ASN A 1 176 ? -11.750 -7.258 -9.510 1.00 63.81 176 ASN A C 1
ATOM 1492 O O . ASN A 1 176 ? -11.528 -7.731 -8.404 1.00 63.81 176 ASN A O 1
ATOM 1496 N N . GLY A 1 177 ? -12.743 -7.757 -10.253 1.00 49.78 177 GLY A N 1
ATOM 1497 C CA . GLY A 1 177 ? -13.681 -8.798 -9.770 1.00 49.78 177 GLY A CA 1
ATOM 1498 C C . GLY A 1 177 ? -13.054 -10.118 -9.259 1.00 49.78 177 GLY A C 1
ATOM 1499 O O . GLY A 1 177 ? -13.779 -10.990 -8.776 1.00 49.78 177 GLY A O 1
ATOM 1500 N N . TYR A 1 178 ? -11.725 -10.259 -9.343 1.00 38.12 178 TYR A N 1
ATOM 1501 C CA . TYR A 1 178 ? -10.899 -11.313 -8.751 1.00 38.12 178 TYR A CA 1
ATOM 1502 C C . TYR A 1 178 ? -10.520 -11.076 -7.281 1.00 38.12 178 TYR A C 1
ATOM 1504 O O . TYR A 1 178 ? -10.212 -12.044 -6.583 1.00 38.12 178 TYR A O 1
ATOM 1512 N N . ALA A 1 179 ? -10.600 -9.841 -6.780 1.00 42.00 179 ALA A N 1
ATOM 1513 C CA . ALA A 1 179 ? -10.499 -9.517 -5.363 1.00 42.00 179 ALA A CA 1
ATOM 1514 C C . ALA A 1 179 ? -11.757 -10.022 -4.631 1.00 42.00 179 ALA A C 1
ATOM 1516 O O . ALA A 1 179 ? -12.640 -9.269 -4.228 1.00 42.00 179 ALA A O 1
ATOM 1517 N N . LYS A 1 180 ? -11.843 -11.345 -4.441 1.00 44.06 180 LYS A N 1
ATOM 1518 C CA . LYS A 1 180 ? -12.855 -12.039 -3.622 1.00 44.06 180 LYS A CA 1
ATOM 1519 C C . LYS A 1 180 ? -12.891 -11.565 -2.159 1.00 44.06 180 LYS A C 1
ATOM 1521 O O . LYS A 1 180 ? -13.735 -12.047 -1.409 1.00 44.06 180 LYS A O 1
ATOM 1526 N N . GLN A 1 181 ? -12.018 -10.638 -1.762 1.00 48.00 181 GLN A N 1
ATOM 1527 C CA . GLN A 1 181 ? -11.778 -10.211 -0.385 1.00 48.00 181 GLN A CA 1
ATOM 1528 C C . GLN A 1 181 ? -13.008 -9.613 0.320 1.00 48.00 181 GLN A C 1
ATOM 1530 O O . GLN A 1 181 ? -12.998 -9.527 1.539 1.00 48.00 181 GLN A O 1
ATOM 1535 N N . PHE A 1 182 ? -14.097 -9.301 -0.396 1.00 47.06 182 PHE A N 1
ATOM 1536 C CA . PHE A 1 182 ? -15.319 -8.761 0.220 1.00 47.06 182 PHE A CA 1
ATOM 1537 C C . PHE A 1 182 ? -16.627 -9.430 -0.221 1.00 47.06 182 PHE A C 1
ATOM 1539 O O . PHE A 1 182 ? -17.697 -9.034 0.234 1.00 47.06 182 PHE A O 1
ATOM 1546 N N . LYS A 1 183 ? -16.589 -10.500 -1.035 1.00 39.16 183 LYS A N 1
ATOM 1547 C CA . LYS A 1 183 ? -17.818 -11.192 -1.492 1.00 39.16 183 LYS A CA 1
ATOM 1548 C C . LYS A 1 183 ? -18.600 -11.907 -0.372 1.00 39.16 183 LYS A C 1
ATOM 1550 O O . LYS A 1 183 ? -19.626 -12.514 -0.659 1.00 39.16 183 LYS A O 1
ATOM 1555 N N . LYS A 1 184 ? -18.133 -11.850 0.880 1.00 37.59 184 LYS A N 1
ATOM 1556 C CA . LYS A 1 184 ? -18.777 -12.476 2.045 1.00 37.59 184 LYS A CA 1
ATOM 1557 C C . LYS A 1 184 ? -19.215 -11.513 3.156 1.00 37.59 184 LYS A C 1
ATOM 1559 O O . LYS A 1 184 ? -19.740 -11.999 4.142 1.00 37.59 184 LYS A O 1
ATOM 1564 N N . ILE A 1 185 ? -19.064 -10.192 3.012 1.00 41.16 185 ILE A N 1
ATOM 1565 C CA . ILE A 1 185 ? -19.471 -9.229 4.069 1.00 41.16 185 ILE A CA 1
ATOM 1566 C C . ILE A 1 185 ? -20.862 -8.617 3.778 1.00 41.16 185 ILE A C 1
ATOM 1568 O O . ILE A 1 185 ? -21.247 -7.601 4.333 1.00 41.16 185 ILE A O 1
ATOM 1572 N N . GLY A 1 186 ? -21.633 -9.226 2.874 1.00 33.31 186 GLY A N 1
ATOM 1573 C CA . GLY A 1 186 ? -22.947 -8.727 2.450 1.00 33.31 186 GLY A CA 1
ATOM 1574 C C . GLY A 1 186 ? -24.027 -9.804 2.377 1.00 33.31 186 GLY A C 1
ATOM 1575 O O . GLY A 1 186 ? -24.832 -9.775 1.448 1.00 33.31 186 GLY A O 1
ATOM 1576 N N . ARG A 1 187 ? -24.008 -10.780 3.290 1.00 29.69 187 ARG A N 1
ATOM 1577 C CA . ARG A 1 187 ? -25.155 -11.651 3.570 1.00 29.69 187 ARG A CA 1
ATOM 1578 C C . ARG A 1 187 ? -25.308 -11.831 5.065 1.00 29.69 187 ARG A C 1
ATOM 1580 O O . ARG A 1 187 ? -24.268 -12.117 5.695 1.00 29.69 187 ARG A O 1
#

Sequence (187 aa):
MALKELIENQTIKIDDHKRGNREIKNWDNARSDIHIDKTTNFPLNGKRQKVRIKIPINSDRPISIENERHQEVYEIPNRLKREIQQALENKQTRESFVKDVLKVLEDFETALSTEERAEEVLTRISKHFELYWPKNRIKQYVNNILEFYSLVYENDDGKKYFAKVDKEKIEIGRYNGYAKQFKKIGR

Mean predicted aligned error: 10.66 Å

Foldseek 3Di:
DQQLLQQAQWKFWWFQPDDDDPDDQPCADPSRFTWGFTWDQDQDPNHGFTKTWTDGLSDPDDIFIATPVRDTDPDDPVVNVCSVCSSPVPPVLSVQLVVLSVVCVVCVQCCQVDLVSVVVNQCSNCVSSVFHDFPDKDWDDDPNGTAKIKGWGADPVRWIWMWMDGSGIIMTHTDDVVPCVCVPVPD

Secondary structure (DSSP, 8-state):
--SGGGGTT-EEEE-----SS-----TTSGGG--EEEEEEEEEETTEEEEEEEEEESSS-PPPEEEE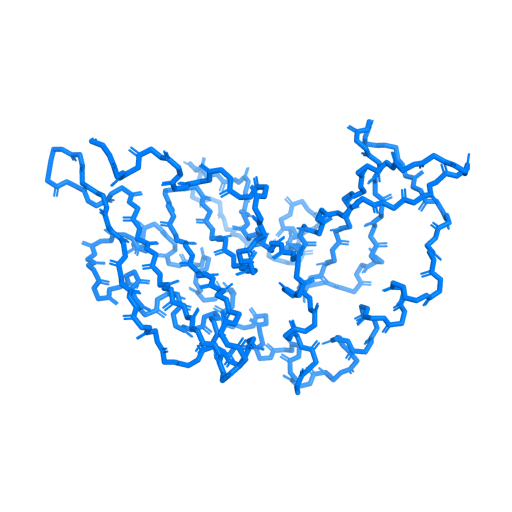TT--B-----HHHHHHHHHHHH-HHHHHHHHHHHHHHHHSGGGTTSSHHHHHHHHHHHHGGGT----SEEEEEEETTEEEEEEEEEE-TT--EEEEEEESS-EEEEE--TT-GGGTTS--

Radius of gyration: 16.83 Å; Cα contacts (8 Å, |Δi|>4): 299; chains: 1; bounding box: 45×34×47 Å

pLDDT: mean 72.11, std 16.31, range [29.69, 95.56]

Nearest PDB structures (foldseek):
  4mjg-assembly2_B  TM=5.576E-01  e=4.049E-01  Schaalia dentiphila ATCC 17982
  7t4r-assembly1_F  TM=3.217E-01  e=1.573E-01  Human betaherpesvirus 5
  7vsx-assembly1_A  TM=4.422E-01  e=1.486E+00  Oplophorus gracilirostris
  8aqh-assembly2_B  TM=5.149E-01  e=6.509E+00  Oplophorus gracilirostris
  7mjb-assembly1_A  TM=1.485E-01  e=4.057E+00  Oplophorus gracilirostris

Solvent-accessible surface area (backbone atoms only — not comparable to full-atom values): 10834 Å² total; per-residue (Å²): 125,48,44,36,64,67,25,64,77,18,43,33,44,46,58,73,96,74,86,88,76,87,67,82,83,51,53,88,35,85,92,47,57,45,35,43,41,40,61,46,81,42,69,57,94,88,37,77,38,54,33,41,33,38,38,48,64,65,52,94,56,76,70,46,37,25,39,87,81,71,44,78,51,88,81,67,56,68,69,59,51,48,51,53,46,56,37,50,63,51,58,68,62,40,54,54,49,39,54,49,50,50,56,46,64,75,50,42,93,50,36,53,73,41,71,69,43,34,48,50,52,42,47,63,57,32,47,65,47,75,46,79,67,64,77,47,77,49,76,44,68,55,97,90,38,60,53,34,43,32,41,29,32,62,49,98,86,69,52,42,32,38,33,36,42,46,92,75,38,38,40,37,23,31,72,41,98,80,65,63,88,58,82,73,82,82,121